Protein AF-A0A7C8EYS3-F1 (afdb_monomer_lite)

Radius of gyration: 29.06 Å; chains: 1; bounding box: 92×53×81 Å

Secondary structure (DSSP, 8-state):
---TT----TTHHHHHHHHHHHHHHHHSHHHHHHHHHHHHT------GGGSHHHHHHHHHHHHHHHHHHHHHHTT--HHHHHHHHHHHHHHHHHHT-SSHHHHHHHHHH---HHHHHHHHHHHHHHHHHHHHHHHHHHHHHHS--TTHHHHS----GGG--------S---SSSSS-------------

Foldseek 3Di:
DDDPPPDPPPVLVVVLVVVVVLLVCLQEVPVVLVVVCVVVVDPPDPDPCSDSLVSQLVSLLVQLVVQLVLCVVVVNPNLLSNLLSVVLSVLSSLLRPYPLVVCQVVLVVDPDPVVVVVSVVSNVSNVVSSVVVNVLSCCCRVVVPSCSSVPPDRPDPVSPDPPPPPPPDDPDDPDDDDDDDDDDDDDDD

Sequence (189 aa):
MSDPNKTPDWWCVPTFAVWLVYLFVGFMPEPFFLHIQELARVAQRNAMVNRPAFITVFFAGYMAFFVLRVCRREKVPEMDALGRAIQIGVAALVAFLPGVISVLPYAAQTDVTEQKVAIYVLAAGKGAAWLYLFWLLFRFYCFGDRRVFAETSSVFPSSYVHHPKETPGEEAGQHSEAAGAEKKQTTAK

pLDDT: mean 80.22, std 17.05, range [39.62, 97.5]

Structure (mmCIF, N/CA/C/O backbone):
data_AF-A0A7C8EYS3-F1
#
_entry.id   AF-A0A7C8EYS3-F1
#
loop_
_atom_site.group_PDB
_atom_site.id
_atom_site.type_symbol
_atom_site.label_atom_id
_atom_site.label_alt_id
_atom_site.label_comp_id
_atom_site.label_asym_id
_atom_site.label_entity_id
_atom_site.label_seq_id
_atom_site.pdbx_PDB_ins_code
_atom_site.Cartn_x
_atom_site.Cartn_y
_atom_site.Cartn_z
_atom_site.occupancy
_atom_site.B_iso_or_equiv
_atom_site.auth_seq_id
_atom_site.auth_comp_id
_atom_site.auth_asym_id
_atom_site.auth_atom_id
_atom_site.pdbx_PDB_model_num
ATOM 1 N N . MET A 1 1 ? 1.184 4.990 -29.359 1.00 39.62 1 MET A N 1
ATOM 2 C CA . MET A 1 1 ? 1.716 4.004 -30.321 1.00 39.62 1 MET A CA 1
ATOM 3 C C . MET A 1 1 ? 1.767 2.668 -29.604 1.00 39.62 1 MET A C 1
ATOM 5 O O . MET A 1 1 ? 2.580 2.497 -28.707 1.00 39.62 1 MET A O 1
ATOM 9 N N . SER A 1 2 ? 0.798 1.801 -29.877 1.00 48.00 2 SER A N 1
ATOM 10 C CA . SER A 1 2 ? 0.665 0.488 -29.244 1.00 48.00 2 SER A CA 1
ATOM 11 C C . SER A 1 2 ? 1.471 -0.501 -30.075 1.00 48.00 2 SER A C 1
ATOM 13 O O . SER A 1 2 ? 1.157 -0.677 -31.249 1.00 48.00 2 SER A O 1
ATOM 15 N N . ASP A 1 3 ? 2.514 -1.101 -29.506 1.00 52.44 3 ASP A N 1
ATOM 16 C CA . ASP A 1 3 ? 3.267 -2.157 -30.186 1.00 52.44 3 ASP A CA 1
ATOM 17 C C . ASP A 1 3 ? 2.319 -3.312 -30.562 1.00 52.44 3 ASP A C 1
ATOM 19 O O . ASP A 1 3 ? 1.709 -3.902 -29.663 1.00 52.44 3 ASP A O 1
ATOM 23 N N . PRO A 1 4 ? 2.190 -3.674 -31.852 1.00 55.84 4 PRO A N 1
ATOM 24 C CA . PRO A 1 4 ? 1.269 -4.719 -32.304 1.00 55.84 4 PRO A CA 1
ATOM 25 C C . PRO A 1 4 ? 1.700 -6.139 -31.889 1.00 55.84 4 PRO A C 1
ATOM 27 O O . PRO A 1 4 ? 0.947 -7.085 -32.090 1.00 55.84 4 PRO A O 1
ATOM 30 N N . ASN A 1 5 ? 2.881 -6.294 -31.276 1.00 59.59 5 ASN A N 1
ATOM 31 C CA . ASN A 1 5 ? 3.461 -7.576 -30.858 1.00 59.59 5 ASN A CA 1
ATOM 32 C C . ASN A 1 5 ? 3.386 -7.856 -29.345 1.00 59.59 5 ASN A C 1
ATOM 34 O O . ASN A 1 5 ? 4.061 -8.763 -28.854 1.00 59.59 5 ASN A O 1
ATOM 38 N N . LYS A 1 6 ? 2.576 -7.121 -28.568 1.00 64.94 6 LYS A N 1
ATOM 39 C CA . LYS A 1 6 ? 2.328 -7.501 -27.166 1.00 64.94 6 LYS A CA 1
ATOM 40 C C . LYS A 1 6 ? 1.455 -8.755 -27.118 1.00 64.94 6 LYS A C 1
ATOM 42 O O . LYS A 1 6 ? 0.231 -8.675 -27.159 1.00 64.94 6 LYS A O 1
ATOM 47 N N . THR A 1 7 ? 2.092 -9.917 -26.994 1.00 71.88 7 THR A N 1
ATOM 48 C CA . THR A 1 7 ? 1.408 -11.153 -26.607 1.00 71.88 7 THR A CA 1
ATOM 49 C C . THR A 1 7 ? 0.654 -10.913 -25.294 1.00 71.88 7 THR A C 1
ATOM 51 O O . THR A 1 7 ? 1.256 -10.363 -24.363 1.00 71.88 7 THR A O 1
ATOM 54 N N . PRO A 1 8 ? -0.632 -11.289 -25.191 1.00 70.88 8 PRO A N 1
ATOM 55 C CA . PRO A 1 8 ? -1.396 -11.115 -23.964 1.00 70.88 8 PRO A CA 1
ATOM 56 C C . PRO A 1 8 ? -0.720 -11.871 -22.816 1.00 70.88 8 PRO A C 1
ATOM 58 O O . PRO A 1 8 ? -0.544 -13.088 -22.868 1.00 70.88 8 PRO A O 1
ATOM 61 N N . ASP A 1 9 ? -0.309 -11.133 -21.785 1.00 80.56 9 ASP A N 1
ATOM 62 C CA . ASP A 1 9 ? 0.337 -11.698 -20.603 1.00 80.56 9 ASP A CA 1
ATOM 63 C C . ASP A 1 9 ? -0.728 -12.337 -19.704 1.00 80.56 9 ASP A C 1
ATOM 65 O O . ASP A 1 9 ? -1.349 -11.678 -18.866 1.00 80.56 9 ASP A O 1
ATOM 69 N N . TRP A 1 10 ? -0.976 -13.631 -19.913 1.00 85.44 10 TRP A N 1
ATOM 70 C CA . TRP A 1 10 ? -1.997 -14.391 -19.183 1.00 85.44 10 TRP A CA 1
ATOM 71 C C . TRP A 1 10 ? -1.744 -14.423 -17.665 1.00 85.44 10 TRP A C 1
ATOM 73 O O . TRP A 1 10 ? -2.677 -14.585 -16.879 1.00 85.44 10 TRP A O 1
ATOM 83 N N . TRP A 1 11 ? -0.500 -14.206 -17.224 1.00 88.00 11 TRP A N 1
ATOM 84 C CA . TRP A 1 11 ? -0.138 -14.166 -15.804 1.00 88.00 11 TRP A CA 1
ATOM 85 C C . TRP A 1 11 ? -0.552 -12.875 -15.101 1.00 88.00 11 TRP A C 1
ATOM 87 O O . TRP A 1 11 ? -0.548 -12.820 -13.868 1.00 88.00 11 TRP A O 1
ATOM 97 N N . CYS A 1 12 ? -0.961 -11.855 -15.855 1.00 87.00 12 CYS A N 1
ATOM 98 C CA . CYS A 1 12 ? -1.410 -10.584 -15.308 1.00 87.00 12 CYS A CA 1
ATOM 99 C C . CYS A 1 12 ? -2.639 -10.753 -14.399 1.00 87.00 12 CYS A C 1
ATOM 101 O O . CYS A 1 12 ? -2.642 -10.272 -13.267 1.00 87.00 12 CYS A O 1
ATOM 103 N N . VAL A 1 13 ? -3.646 -11.508 -14.852 1.00 89.06 13 VAL A N 1
ATOM 104 C CA . VAL A 1 13 ? -4.914 -11.708 -14.129 1.00 89.06 13 VAL A CA 1
ATOM 105 C C . VAL A 1 13 ? -4.730 -12.406 -12.775 1.00 89.06 13 VAL A C 1
ATOM 107 O O . VAL A 1 13 ? -5.146 -11.833 -11.765 1.00 89.06 13 VAL A O 1
ATOM 110 N N . PRO A 1 14 ? -4.098 -13.596 -12.686 1.00 93.50 14 PRO A N 1
ATOM 111 C CA . PRO A 1 14 ? -3.906 -14.255 -11.397 1.00 93.50 14 PRO A CA 1
ATOM 112 C C . PRO A 1 14 ? -2.990 -13.446 -10.473 1.00 93.50 14 PRO A C 1
ATOM 114 O O . PRO A 1 14 ? -3.237 -13.385 -9.271 1.00 93.50 14 PRO A O 1
ATOM 117 N N . THR A 1 15 ? -1.975 -12.766 -11.016 1.00 92.81 15 THR A N 1
ATOM 118 C CA . THR A 1 15 ? -1.095 -11.909 -10.208 1.00 92.81 15 THR A CA 1
ATOM 119 C C . THR A 1 15 ? -1.866 -10.730 -9.620 1.00 92.81 15 THR A C 1
ATOM 121 O O . THR A 1 15 ? -1.738 -10.440 -8.431 1.00 92.81 15 THR A O 1
ATOM 124 N N . PHE A 1 16 ? -2.713 -10.076 -10.417 1.00 92.75 16 PHE A N 1
ATOM 125 C CA . PHE A 1 16 ? -3.569 -8.998 -9.936 1.00 92.75 16 PHE A CA 1
ATOM 126 C C . PHE A 1 16 ? -4.567 -9.491 -8.880 1.00 92.75 16 PHE A C 1
ATOM 128 O O . PHE A 1 16 ? -4.740 -8.832 -7.860 1.00 92.75 16 PHE A O 1
ATOM 135 N N . ALA A 1 17 ? -5.150 -10.680 -9.055 1.00 94.56 17 ALA A N 1
ATOM 136 C CA . ALA A 1 17 ? -6.026 -11.281 -8.049 1.00 94.56 17 ALA A CA 1
ATOM 137 C C . ALA A 1 17 ? -5.312 -11.482 -6.698 1.00 94.56 17 ALA A C 1
ATOM 139 O O . ALA A 1 17 ? -5.874 -11.161 -5.651 1.00 94.56 17 ALA A O 1
ATOM 140 N N . VAL A 1 18 ? -4.049 -11.927 -6.706 1.00 95.56 18 VAL A N 1
ATOM 141 C CA . VAL A 1 18 ? -3.228 -12.019 -5.483 1.00 95.56 18 VAL A CA 1
ATOM 142 C C . VAL A 1 18 ? -3.005 -10.638 -4.856 1.00 95.56 18 VAL A C 1
ATOM 144 O O . VAL A 1 18 ? -3.115 -10.498 -3.638 1.00 95.56 18 VAL A O 1
ATOM 147 N N . TRP A 1 19 ? -2.765 -9.601 -5.664 1.00 95.50 19 TRP A N 1
ATOM 148 C CA . TRP A 1 19 ? -2.665 -8.221 -5.171 1.00 95.50 19 TRP A CA 1
ATOM 149 C C . TRP A 1 19 ? -3.964 -7.704 -4.551 1.00 95.50 19 TRP A C 1
ATOM 151 O O . TRP A 1 19 ? -3.910 -6.970 -3.565 1.00 95.50 19 TRP A O 1
ATOM 161 N N . LEU A 1 20 ? -5.127 -8.095 -5.076 1.00 94.94 20 LEU A N 1
ATOM 162 C CA . LEU A 1 20 ? -6.414 -7.741 -4.474 1.00 94.94 20 LEU A CA 1
ATOM 163 C C . LEU A 1 20 ? -6.581 -8.380 -3.097 1.00 94.94 20 LEU A C 1
ATOM 165 O O . LEU A 1 20 ? -6.952 -7.687 -2.152 1.00 94.94 20 LEU A O 1
ATOM 169 N N . VAL A 1 21 ? -6.247 -9.667 -2.962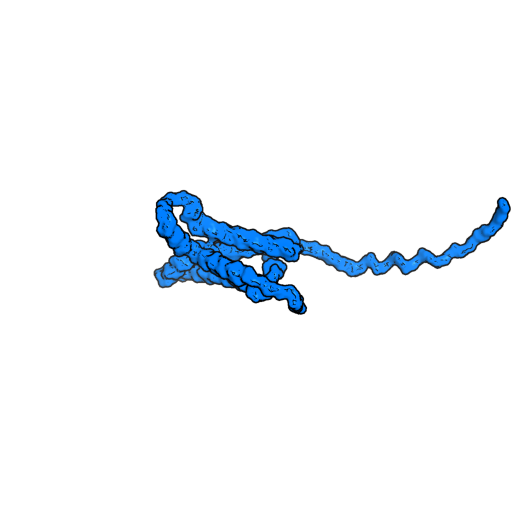 1.00 94.56 21 VAL A N 1
ATOM 170 C CA . VAL A 1 21 ? -6.249 -10.352 -1.658 1.00 94.56 21 VAL A CA 1
ATOM 171 C C . VAL A 1 21 ? -5.297 -9.647 -0.696 1.00 94.56 21 VAL A C 1
ATOM 173 O O . VAL A 1 21 ? -5.668 -9.341 0.434 1.00 94.56 21 VAL A O 1
ATOM 176 N N . TYR A 1 22 ? -4.094 -9.320 -1.161 1.00 94.69 22 TYR A N 1
ATOM 177 C CA . TYR A 1 22 ? -3.098 -8.597 -0.385 1.00 94.69 22 TYR A CA 1
ATOM 178 C C . TYR A 1 22 ? -3.601 -7.230 0.113 1.00 94.69 22 TYR A C 1
ATOM 180 O O . TYR A 1 22 ? -3.503 -6.928 1.303 1.00 94.69 22 TYR A O 1
ATOM 188 N N . LEU A 1 23 ? -4.188 -6.418 -0.774 1.00 94.56 23 LEU A N 1
ATOM 189 C CA . LEU A 1 23 ? -4.771 -5.120 -0.425 1.00 94.56 23 LEU A CA 1
ATOM 190 C C . LEU A 1 23 ? -5.948 -5.262 0.540 1.00 94.56 23 LEU A C 1
ATOM 192 O O . LEU A 1 23 ? -6.103 -4.428 1.431 1.00 94.56 23 LEU A O 1
ATOM 196 N N . PHE A 1 24 ? -6.774 -6.294 0.373 1.00 93.12 24 PHE A N 1
ATOM 197 C CA . PHE A 1 24 ? -7.929 -6.544 1.230 1.00 93.12 24 PHE A CA 1
ATOM 198 C C . PHE A 1 24 ? -7.503 -6.938 2.648 1.00 93.12 24 PHE A C 1
ATOM 200 O O . PHE A 1 24 ? -7.980 -6.358 3.625 1.00 93.12 24 PHE A O 1
ATOM 207 N N . VAL A 1 25 ? -6.535 -7.852 2.763 1.00 92.69 25 VAL A N 1
ATOM 208 C CA . VAL A 1 25 ? -5.924 -8.231 4.045 1.00 92.69 25 VAL A CA 1
ATOM 209 C C . VAL A 1 25 ? -5.268 -7.023 4.711 1.00 92.69 25 VAL A C 1
ATOM 211 O O . VAL A 1 25 ? -5.446 -6.805 5.907 1.00 92.69 25 VAL A O 1
ATOM 214 N N . GLY A 1 26 ? -4.556 -6.197 3.940 1.00 90.50 26 GLY A N 1
ATOM 215 C CA . GLY A 1 26 ? -3.956 -4.968 4.451 1.00 90.50 26 GLY A CA 1
ATOM 216 C C . GLY A 1 26 ? -4.988 -3.932 4.911 1.00 90.50 26 GLY A C 1
ATOM 217 O O . GLY A 1 26 ? -4.744 -3.206 5.870 1.00 90.50 26 GLY A O 1
ATOM 218 N N . PHE A 1 27 ? -6.161 -3.854 4.276 1.00 91.12 27 PHE A N 1
ATOM 219 C CA . PHE A 1 27 ? -7.215 -2.915 4.674 1.00 91.12 27 PHE A CA 1
ATOM 220 C C . PHE A 1 27 ? -7.766 -3.228 6.072 1.00 91.12 27 PHE A C 1
ATOM 222 O O . PHE A 1 27 ? -7.930 -2.315 6.887 1.00 91.12 27 PHE A O 1
ATOM 229 N N . MET A 1 28 ? -7.983 -4.516 6.360 1.00 88.62 28 MET A N 1
ATOM 230 C CA . MET A 1 28 ? -8.526 -5.036 7.620 1.00 88.62 28 MET A CA 1
ATOM 231 C C . MET A 1 28 ? -7.600 -6.112 8.224 1.00 88.62 28 MET A C 1
ATOM 233 O O . MET A 1 28 ? -7.944 -7.297 8.224 1.00 88.62 28 MET A O 1
ATOM 237 N N . PRO A 1 29 ? -6.436 -5.725 8.783 1.00 85.12 29 PRO A N 1
ATOM 238 C CA . PRO A 1 29 ? -5.454 -6.690 9.275 1.00 85.12 29 PRO A CA 1
ATOM 239 C C . PRO A 1 29 ? -5.931 -7.427 10.535 1.00 85.12 29 PRO A C 1
ATOM 241 O O . PRO A 1 29 ? -5.601 -8.593 10.723 1.00 85.12 29 PRO A O 1
ATOM 244 N N . GLU A 1 30 ? -6.726 -6.774 11.388 1.00 84.56 30 GLU A N 1
ATOM 245 C CA . GLU A 1 30 ? -7.238 -7.329 12.651 1.00 84.56 30 GLU A CA 1
ATOM 246 C C . GLU A 1 30 ? -8.190 -8.519 12.451 1.00 84.56 30 GLU A C 1
ATOM 248 O O . GLU A 1 30 ? -7.878 -9.597 12.961 1.00 84.56 30 GLU A O 1
ATOM 253 N N . PRO A 1 31 ? -9.303 -8.396 11.695 1.00 84.56 31 PRO A N 1
ATOM 254 C CA . PRO A 1 31 ? -10.190 -9.531 11.446 1.00 84.56 31 PRO A CA 1
ATOM 255 C C . PRO A 1 31 ? -9.453 -10.714 10.826 1.00 84.56 31 PRO A C 1
ATOM 257 O O . PRO A 1 31 ? -9.634 -11.850 11.258 1.00 84.56 31 PRO A O 1
ATOM 260 N N . PHE A 1 32 ? -8.583 -10.447 9.850 1.00 83.75 32 PHE A N 1
ATOM 261 C CA . PHE A 1 32 ? -7.833 -11.490 9.162 1.00 83.75 32 PHE A CA 1
ATOM 262 C C . PHE A 1 32 ? -6.865 -12.218 10.098 1.00 83.75 32 PHE A C 1
ATOM 264 O O . PHE A 1 32 ? -6.793 -13.446 10.101 1.00 83.75 32 PHE A O 1
ATOM 271 N N . PHE A 1 33 ? -6.160 -11.463 10.937 1.00 82.25 33 PHE A N 1
ATOM 272 C CA . PHE A 1 33 ? -5.269 -12.017 11.944 1.00 82.25 33 PHE A CA 1
ATOM 273 C C . PHE A 1 33 ? -6.013 -12.912 12.946 1.00 82.25 33 PHE A C 1
ATOM 275 O O . PHE A 1 33 ? -5.556 -14.021 13.220 1.00 82.25 33 PHE A O 1
ATOM 282 N N . LEU A 1 34 ? -7.181 -12.475 13.431 1.00 82.88 34 LEU A N 1
ATOM 283 C CA . LEU A 1 34 ? -8.016 -13.272 14.335 1.00 82.88 34 LEU A CA 1
ATOM 284 C C . LEU A 1 34 ? -8.489 -14.579 13.677 1.00 82.88 34 LEU A C 1
ATOM 286 O O . LEU A 1 34 ? -8.412 -15.632 14.305 1.00 82.88 34 LEU A O 1
ATOM 290 N N . HIS A 1 35 ? -8.884 -14.539 12.400 1.00 86.00 35 HIS A N 1
ATOM 291 C CA . HIS A 1 35 ? -9.297 -15.739 11.662 1.00 86.00 35 HIS A CA 1
ATOM 292 C C . HIS A 1 35 ? -8.143 -16.732 11.478 1.00 86.00 35 HIS A C 1
ATOM 294 O O . HIS A 1 35 ? -8.317 -17.932 11.687 1.00 86.00 35 HIS A O 1
ATOM 300 N N . ILE A 1 36 ? -6.944 -16.255 11.119 1.00 84.31 36 ILE A N 1
ATOM 301 C CA . ILE A 1 36 ? -5.761 -17.124 11.016 1.00 84.31 36 ILE A CA 1
ATOM 302 C C . ILE A 1 36 ? -5.454 -17.762 12.366 1.00 84.31 36 ILE A C 1
ATOM 304 O O . ILE A 1 36 ? -5.132 -18.949 12.430 1.00 84.31 36 ILE A O 1
ATOM 308 N N . GLN A 1 37 ? -5.547 -16.984 13.441 1.00 80.12 37 GLN A N 1
ATOM 309 C CA . GLN A 1 37 ? -5.264 -17.475 14.778 1.00 80.12 37 GLN A CA 1
ATOM 310 C C . GLN A 1 37 ? -6.244 -18.576 15.204 1.00 80.12 37 GLN A C 1
ATOM 312 O O . GLN A 1 37 ? -5.816 -19.599 15.744 1.00 80.12 37 GLN A O 1
ATOM 317 N N . GLU A 1 38 ? -7.533 -18.389 14.920 1.00 84.75 38 GLU A N 1
ATOM 318 C CA . GLU A 1 38 ? -8.577 -19.378 15.188 1.00 84.75 38 GLU A CA 1
ATOM 319 C C . GLU A 1 38 ? -8.340 -20.679 14.404 1.00 84.75 38 GLU A C 1
ATOM 321 O O . GLU A 1 38 ? -8.367 -21.770 14.980 1.00 84.75 38 GLU A O 1
ATOM 326 N N . LEU A 1 39 ? -7.993 -20.569 13.117 1.00 86.12 39 LEU A N 1
ATOM 327 C CA . LEU A 1 39 ? -7.669 -21.719 12.269 1.00 86.12 39 LEU A CA 1
ATOM 328 C C . LEU A 1 39 ? -6.406 -22.456 12.729 1.00 86.12 39 LEU A C 1
ATOM 330 O O . LEU A 1 39 ? -6.355 -23.686 12.698 1.00 86.12 39 LEU A O 1
ATOM 334 N N . ALA A 1 40 ? -5.386 -21.718 13.167 1.00 82.81 40 ALA A N 1
ATOM 335 C CA . ALA A 1 40 ? -4.100 -22.288 13.548 1.00 82.81 40 ALA A CA 1
ATOM 336 C C . ALA A 1 40 ? -4.116 -22.945 14.941 1.00 82.81 40 ALA A C 1
ATOM 338 O O . ALA A 1 40 ? -3.177 -23.666 15.279 1.00 82.81 40 ALA A O 1
ATOM 339 N N . ARG A 1 41 ? -5.155 -22.706 15.763 1.00 79.38 41 ARG A N 1
ATOM 340 C CA . ARG A 1 41 ? -5.256 -23.172 17.164 1.00 79.38 41 ARG A CA 1
ATOM 341 C C . ARG A 1 41 ? -4.005 -22.861 18.007 1.00 79.38 41 ARG A C 1
ATOM 343 O O . ARG A 1 41 ? -3.698 -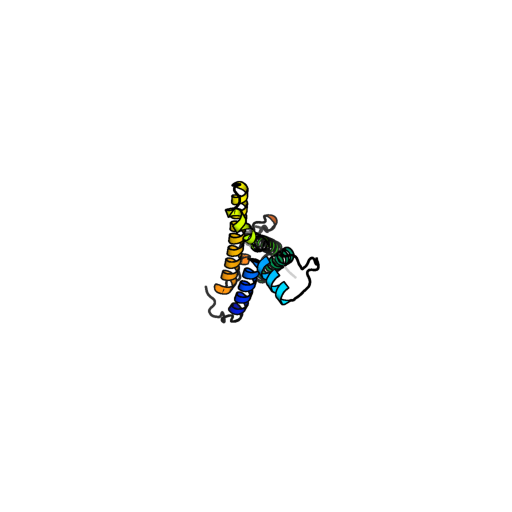23.571 18.965 1.00 79.38 41 ARG A O 1
ATOM 350 N N . VAL A 1 42 ? -3.257 -21.813 17.652 1.00 69.19 42 VAL A N 1
ATOM 351 C CA . VAL A 1 42 ? -2.002 -21.457 18.326 1.00 69.19 42 VAL A CA 1
ATOM 352 C C . VAL A 1 42 ? -2.320 -20.638 19.570 1.00 69.19 42 VAL A C 1
ATOM 354 O O . VAL A 1 42 ? -2.951 -19.582 19.496 1.00 69.19 42 VAL A O 1
ATOM 357 N N . ALA A 1 43 ? -1.856 -21.118 20.725 1.00 61.22 43 ALA A N 1
ATOM 358 C CA . ALA A 1 43 ? -1.985 -20.412 21.993 1.00 61.22 43 ALA A CA 1
ATOM 359 C C . ALA A 1 43 ? -1.384 -18.997 21.899 1.00 61.22 43 ALA A C 1
ATOM 361 O O . ALA A 1 43 ? -0.266 -18.824 21.408 1.00 61.22 43 ALA A O 1
ATOM 362 N N . GLN A 1 44 ? -2.114 -17.999 22.409 1.00 59.38 44 GLN A N 1
ATOM 363 C CA . GLN A 1 44 ? -1.700 -16.597 22.539 1.00 59.38 44 GLN A CA 1
ATOM 364 C C . GLN A 1 44 ? -0.474 -16.458 23.460 1.00 59.38 44 GLN A C 1
ATOM 366 O O . GLN A 1 44 ? -0.571 -16.011 24.599 1.0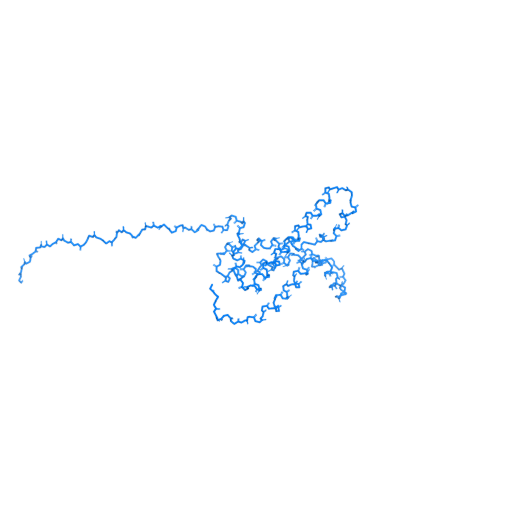0 59.38 44 GLN A O 1
ATOM 371 N N . ARG A 1 45 ? 0.716 -16.841 22.997 1.00 58.41 45 ARG A N 1
ATOM 372 C CA . ARG A 1 45 ? 1.960 -16.360 23.603 1.00 58.41 45 ARG A CA 1
ATOM 373 C C . ARG A 1 45 ? 2.263 -14.988 23.013 1.00 58.41 45 ARG A C 1
ATOM 375 O O . ARG A 1 45 ? 2.089 -14.780 21.816 1.00 58.41 45 ARG A O 1
ATOM 382 N N . ASN A 1 46 ? 2.721 -14.064 23.858 1.00 63.22 46 ASN A N 1
ATOM 383 C CA . ASN A 1 46 ? 3.134 -12.697 23.513 1.00 63.22 46 ASN A CA 1
ATOM 384 C C . ASN A 1 46 ? 4.372 -12.670 22.588 1.00 63.22 46 ASN A C 1
ATOM 386 O O . ASN A 1 46 ? 5.405 -12.099 22.926 1.00 63.22 46 ASN A O 1
ATOM 390 N N . ALA A 1 47 ? 4.306 -13.314 21.426 1.00 68.75 47 ALA A N 1
ATOM 391 C CA . ALA A 1 47 ? 5.325 -13.225 20.397 1.00 68.75 47 ALA A CA 1
ATOM 392 C C . ALA A 1 47 ? 5.128 -11.917 19.618 1.00 68.75 47 ALA A C 1
ATOM 394 O O . ALA A 1 47 ? 3.999 -11.531 19.324 1.00 68.75 47 ALA A O 1
ATOM 395 N N . MET A 1 48 ? 6.215 -11.230 19.255 1.00 63.28 48 MET A N 1
ATOM 396 C CA . MET A 1 48 ? 6.135 -9.988 18.466 1.00 63.28 48 MET A CA 1
ATOM 397 C C . MET A 1 48 ? 5.399 -10.173 17.131 1.00 63.28 48 MET A C 1
ATOM 399 O O . MET A 1 48 ? 4.693 -9.269 16.694 1.00 63.28 48 MET A O 1
ATOM 403 N N . VAL A 1 49 ? 5.510 -11.361 16.527 1.00 67.00 49 VAL A N 1
ATOM 404 C CA . VAL A 1 49 ? 4.785 -11.745 15.302 1.00 67.00 49 VAL A CA 1
ATOM 405 C C . VAL A 1 49 ? 3.267 -11.813 15.495 1.00 67.00 49 VAL A C 1
ATOM 407 O O . VAL A 1 49 ? 2.524 -11.777 14.522 1.00 67.00 49 VAL A O 1
ATOM 410 N N . ASN A 1 50 ? 2.797 -11.853 16.744 1.00 69.88 50 ASN A N 1
ATOM 411 C CA . ASN A 1 50 ? 1.387 -11.932 17.109 1.00 69.88 50 ASN A CA 1
ATOM 412 C C . ASN A 1 50 ? 0.741 -10.539 17.276 1.00 69.88 50 ASN A C 1
ATOM 414 O O . ASN A 1 50 ? -0.260 -10.399 17.977 1.00 69.88 50 ASN A O 1
ATOM 418 N N . ARG A 1 51 ? 1.340 -9.485 16.698 1.00 80.62 51 ARG A N 1
ATOM 419 C CA . ARG A 1 51 ? 0.804 -8.116 16.726 1.00 80.62 51 ARG A CA 1
ATOM 420 C C . ARG A 1 51 ? 0.370 -7.679 15.319 1.00 80.62 51 ARG A C 1
ATOM 422 O O . ARG A 1 51 ? 1.193 -7.754 14.407 1.00 80.62 51 ARG A O 1
ATOM 429 N N . PRO A 1 52 ? -0.837 -7.106 15.138 1.00 81.81 52 PRO A N 1
ATOM 430 C CA . PRO A 1 52 ? -1.305 -6.589 13.840 1.00 81.81 52 PRO A CA 1
ATOM 431 C C . PRO A 1 52 ? -0.355 -5.566 13.193 1.00 81.81 52 PRO A C 1
ATOM 433 O O . PRO A 1 52 ? -0.235 -5.482 11.968 1.00 81.81 52 PRO A O 1
ATOM 436 N N . ALA A 1 53 ? 0.385 -4.820 14.019 1.00 85.81 53 ALA A N 1
ATOM 437 C CA . ALA A 1 53 ? 1.403 -3.878 13.563 1.00 85.81 53 ALA A CA 1
ATOM 438 C C . ALA A 1 53 ? 2.535 -4.552 12.765 1.00 85.81 53 ALA A C 1
ATOM 440 O O . ALA A 1 53 ? 3.055 -3.956 11.826 1.00 85.81 53 ALA A O 1
ATOM 441 N N . PHE A 1 54 ? 2.897 -5.798 13.089 1.00 87.00 54 PHE A N 1
ATOM 442 C CA . PHE A 1 54 ? 3.941 -6.518 12.361 1.00 87.00 54 PHE A CA 1
ATOM 443 C C . PHE A 1 54 ? 3.521 -6.800 10.913 1.00 87.00 54 PHE A C 1
ATOM 445 O O . PHE A 1 54 ? 4.287 -6.537 9.989 1.00 87.00 54 PHE A O 1
ATOM 452 N N . ILE A 1 55 ? 2.277 -7.251 10.710 1.00 86.69 55 ILE A N 1
ATOM 453 C CA . ILE A 1 55 ? 1.699 -7.482 9.375 1.00 86.69 55 ILE A CA 1
ATOM 454 C C . ILE A 1 55 ? 1.692 -6.181 8.573 1.00 86.69 55 ILE A C 1
ATOM 456 O O . ILE A 1 55 ? 2.104 -6.165 7.419 1.00 86.69 55 ILE A O 1
ATOM 460 N N . THR A 1 56 ? 1.297 -5.082 9.214 1.00 91.19 56 THR A N 1
ATOM 461 C CA . THR A 1 56 ? 1.264 -3.746 8.602 1.00 91.19 56 THR A CA 1
ATOM 462 C C . THR A 1 56 ? 2.639 -3.332 8.077 1.00 91.19 56 THR A C 1
ATOM 464 O O . THR A 1 56 ? 2.769 -2.953 6.915 1.00 91.19 56 THR A O 1
ATOM 467 N N . VAL A 1 57 ? 3.681 -3.441 8.912 1.00 93.75 57 VAL A N 1
ATOM 468 C CA . VAL A 1 57 ? 5.059 -3.087 8.533 1.00 93.75 57 VAL A CA 1
ATOM 469 C C . VAL A 1 57 ? 5.583 -4.015 7.442 1.00 93.75 57 VAL A C 1
ATOM 471 O O . VAL A 1 57 ? 6.192 -3.545 6.482 1.00 93.75 57 VAL A O 1
ATOM 474 N N . PHE A 1 58 ? 5.319 -5.319 7.552 1.00 93.44 58 PHE A N 1
ATOM 475 C CA . PHE A 1 58 ? 5.730 -6.291 6.544 1.00 93.44 58 PHE A CA 1
ATOM 476 C C . PHE A 1 58 ? 5.081 -6.000 5.186 1.00 93.44 58 PHE A C 1
ATOM 478 O O . PHE A 1 58 ? 5.766 -5.991 4.165 1.00 93.44 58 PHE A O 1
ATOM 485 N N . PHE A 1 59 ? 3.784 -5.686 5.172 1.00 94.12 59 PHE A N 1
ATOM 486 C CA . PHE A 1 59 ? 3.057 -5.371 3.947 1.00 94.12 59 PHE A CA 1
ATOM 487 C C . PHE A 1 59 ? 3.512 -4.018 3.363 1.00 94.12 59 PHE A C 1
ATOM 489 O O . PHE A 1 59 ? 3.753 -3.869 2.163 1.00 94.12 59 PHE A O 1
ATOM 496 N N . ALA A 1 60 ? 3.712 -3.005 4.201 1.00 96.75 60 ALA A N 1
ATOM 497 C CA . ALA A 1 60 ? 4.262 -1.736 3.735 1.00 96.75 60 ALA A CA 1
ATOM 498 C C . ALA A 1 60 ? 5.659 -1.919 3.108 1.00 96.75 60 ALA A C 1
ATOM 500 O O . ALA A 1 60 ? 5.924 -1.423 2.010 1.00 96.75 60 ALA A O 1
ATOM 501 N N . GLY A 1 61 ? 6.525 -2.700 3.762 1.00 97.31 61 GLY A N 1
ATOM 502 C CA . GLY A 1 61 ? 7.870 -3.016 3.283 1.00 97.31 61 GLY A CA 1
ATOM 503 C C . GLY A 1 61 ? 7.874 -3.821 1.983 1.00 97.31 61 GLY A C 1
ATOM 504 O O . GLY A 1 61 ? 8.620 -3.490 1.061 1.00 97.31 61 GLY A O 1
ATOM 505 N N . TYR A 1 62 ? 7.009 -4.833 1.865 1.00 96.81 62 TYR A N 1
ATOM 506 C CA . TYR A 1 62 ? 6.869 -5.605 0.630 1.00 96.81 62 TYR A CA 1
ATOM 507 C C . TYR A 1 62 ? 6.403 -4.725 -0.537 1.00 96.81 62 TYR A C 1
ATOM 509 O O . TYR A 1 62 ? 6.967 -4.812 -1.629 1.00 96.81 62 TYR A O 1
ATOM 517 N N . MET A 1 63 ? 5.442 -3.823 -0.303 1.00 96.38 63 MET A N 1
ATOM 518 C CA . MET A 1 63 ? 4.975 -2.895 -1.335 1.00 96.38 63 MET A CA 1
ATOM 519 C C . MET A 1 63 ? 6.084 -1.927 -1.773 1.00 96.38 63 MET A C 1
ATOM 521 O O . MET A 1 63 ? 6.305 -1.743 -2.971 1.00 96.38 63 MET A O 1
ATOM 525 N N . ALA A 1 64 ? 6.836 -1.364 -0.823 1.00 97.00 64 ALA A N 1
ATOM 526 C CA . ALA A 1 64 ? 7.991 -0.517 -1.123 1.00 97.00 64 ALA A CA 1
ATOM 527 C C . ALA A 1 64 ? 9.050 -1.269 -1.950 1.00 97.00 64 ALA A C 1
ATOM 529 O O . ALA A 1 64 ? 9.536 -0.764 -2.963 1.00 97.00 64 ALA A O 1
ATOM 530 N N . PHE A 1 65 ? 9.371 -2.507 -1.561 1.00 97.50 65 PHE A N 1
ATOM 531 C CA . PHE A 1 65 ? 10.320 -3.350 -2.286 1.00 97.50 65 PHE A CA 1
ATOM 532 C C . PHE A 1 65 ? 9.844 -3.678 -3.707 1.00 97.50 65 PHE A C 1
ATOM 534 O O . PHE A 1 65 ? 10.635 -3.615 -4.652 1.00 97.50 65 PHE A O 1
ATOM 541 N N . PHE A 1 66 ? 8.557 -3.993 -3.879 1.00 96.00 66 PHE A N 1
ATOM 542 C CA . PHE A 1 66 ? 7.959 -4.214 -5.193 1.00 96.00 66 PHE A CA 1
ATOM 543 C C . PHE A 1 66 ? 8.138 -2.986 -6.093 1.00 96.00 66 PHE A C 1
ATOM 545 O O . PHE A 1 66 ? 8.667 -3.115 -7.200 1.00 96.00 66 PHE A O 1
ATOM 552 N N . VAL A 1 67 ? 7.796 -1.793 -5.596 1.00 95.19 67 VAL A N 1
ATOM 553 C CA . VAL A 1 67 ? 7.974 -0.537 -6.341 1.00 95.19 67 VAL A CA 1
ATOM 554 C C . VAL A 1 67 ? 9.438 -0.294 -6.690 1.00 95.19 67 VAL A C 1
ATOM 556 O O . VAL A 1 67 ? 9.742 0.004 -7.843 1.00 95.19 67 VAL A O 1
ATOM 559 N N . LEU A 1 68 ? 10.364 -0.508 -5.752 1.00 95.50 68 LEU A N 1
ATOM 560 C CA . LEU A 1 68 ? 11.799 -0.376 -6.016 1.00 95.50 68 LEU A CA 1
ATOM 561 C C . LEU A 1 68 ? 12.255 -1.292 -7.163 1.00 95.50 68 LEU A C 1
ATOM 563 O O . LEU A 1 68 ? 13.023 -0.879 -8.034 1.00 95.50 68 LEU A O 1
ATOM 567 N N . ARG A 1 69 ? 11.776 -2.543 -7.188 1.00 95.44 69 ARG A N 1
ATOM 568 C CA . ARG A 1 69 ? 12.097 -3.507 -8.251 1.00 95.44 69 ARG A CA 1
ATOM 569 C C . ARG A 1 69 ? 11.510 -3.090 -9.597 1.00 95.44 69 ARG A C 1
ATOM 571 O O . ARG A 1 69 ? 12.192 -3.261 -10.607 1.00 95.44 69 ARG A O 1
ATOM 578 N N . VAL A 1 70 ? 10.295 -2.544 -9.617 1.00 92.50 70 VAL A N 1
ATOM 579 C CA . VAL A 1 70 ? 9.666 -2.017 -10.838 1.00 92.50 70 VAL A CA 1
ATOM 580 C C . VAL A 1 70 ? 10.441 -0.808 -11.367 1.00 92.50 70 VAL A C 1
ATOM 582 O O . VAL A 1 70 ? 10.864 -0.826 -12.519 1.00 92.50 70 VAL A O 1
ATOM 585 N N . CYS A 1 71 ? 10.738 0.183 -10.522 1.00 92.06 71 CYS A N 1
ATOM 586 C CA . CYS A 1 71 ? 11.502 1.370 -10.916 1.00 92.06 71 CYS A CA 1
ATOM 587 C C . CYS A 1 71 ? 12.898 1.015 -11.457 1.00 92.06 71 CYS A C 1
ATOM 589 O O . CYS A 1 71 ? 13.323 1.554 -12.478 1.00 92.06 71 CYS A O 1
ATOM 591 N N . ARG A 1 72 ? 13.590 0.050 -10.831 1.00 93.06 72 ARG A N 1
ATOM 592 C CA . ARG A 1 72 ? 14.888 -0.449 -11.321 1.00 93.06 72 ARG A CA 1
ATOM 593 C C . ARG A 1 72 ? 14.780 -1.136 -12.687 1.00 93.06 72 ARG A C 1
ATOM 595 O O . ARG A 1 72 ? 15.686 -0.994 -13.503 1.00 93.06 72 ARG A O 1
ATOM 602 N N . ARG A 1 73 ? 13.689 -1.863 -12.963 1.00 91.75 73 ARG A N 1
ATOM 603 C CA . ARG A 1 73 ? 13.444 -2.475 -14.287 1.00 91.75 73 ARG A CA 1
ATOM 604 C C . ARG A 1 73 ? 13.215 -1.426 -15.374 1.00 91.75 73 ARG A C 1
ATOM 606 O O . ARG A 1 73 ? 13.690 -1.613 -16.488 1.00 91.75 73 ARG A O 1
ATOM 613 N N . GLU A 1 74 ? 12.563 -0.319 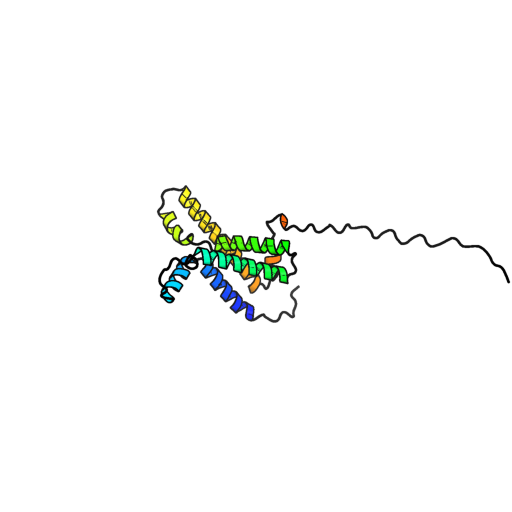-15.031 1.00 90.00 74 GLU A N 1
ATOM 614 C CA . GLU A 1 74 ? 12.353 0.830 -15.923 1.00 90.00 74 GLU A CA 1
ATOM 615 C C . GLU A 1 74 ? 13.569 1.778 -15.994 1.00 90.00 74 GLU A C 1
ATOM 617 O O . GLU A 1 74 ? 13.487 2.834 -16.615 1.00 90.00 74 GLU A O 1
ATOM 622 N N . LYS A 1 75 ? 14.713 1.403 -15.397 1.00 91.00 75 LYS A N 1
ATOM 623 C CA . LYS A 1 75 ? 15.976 2.169 -15.406 1.00 91.00 75 LYS A CA 1
ATOM 624 C C . LYS A 1 75 ? 15.862 3.585 -14.818 1.00 91.00 75 LYS A C 1
ATOM 626 O O . LYS A 1 75 ? 16.620 4.474 -15.198 1.00 91.00 75 LYS A O 1
ATOM 631 N N . VAL A 1 76 ? 14.942 3.793 -13.877 1.00 88.25 76 VAL A N 1
ATOM 632 C CA . VAL A 1 76 ? 14.867 5.033 -13.088 1.00 88.25 76 VAL A CA 1
ATOM 633 C C . VAL A 1 76 ? 16.159 5.178 -12.260 1.00 88.25 76 VAL A C 1
ATOM 635 O O . VAL A 1 76 ? 16.628 4.160 -11.734 1.00 88.25 76 VAL A O 1
ATOM 638 N N . PRO A 1 77 ? 16.736 6.392 -12.115 1.00 90.44 77 PRO A N 1
ATOM 639 C CA . PRO A 1 77 ? 17.909 6.619 -11.270 1.00 90.44 77 PRO A CA 1
ATOM 640 C C . PRO A 1 77 ? 17.728 6.045 -9.860 1.00 90.44 77 PRO A C 1
ATOM 642 O O . PRO A 1 77 ? 16.630 6.063 -9.306 1.00 90.44 77 PRO A O 1
ATOM 645 N N . GLU A 1 78 ? 18.798 5.521 -9.257 1.00 89.50 78 GLU A N 1
ATOM 646 C CA . GLU A 1 78 ? 18.680 4.742 -8.017 1.00 89.50 78 GLU A CA 1
ATOM 647 C C . GLU A 1 78 ? 18.093 5.545 -6.846 1.00 89.50 78 GLU A C 1
ATOM 649 O O . GLU A 1 78 ? 17.232 5.037 -6.124 1.00 89.50 78 GLU A O 1
ATOM 654 N N . MET A 1 79 ? 18.504 6.806 -6.693 1.00 88.56 79 MET A N 1
ATOM 655 C CA . MET A 1 79 ? 17.990 7.690 -5.641 1.00 88.56 79 MET A CA 1
ATOM 656 C C . MET A 1 79 ? 16.509 8.036 -5.850 1.00 88.56 79 MET A C 1
ATOM 658 O O . MET A 1 79 ? 15.736 8.027 -4.892 1.00 88.56 79 MET A O 1
ATOM 662 N N . ASP A 1 80 ? 16.087 8.247 -7.099 1.00 88.25 80 ASP A N 1
ATOM 663 C CA . ASP A 1 80 ? 14.680 8.451 -7.461 1.00 88.25 80 ASP A CA 1
ATOM 664 C C . ASP A 1 80 ? 13.833 7.207 -7.190 1.00 88.25 80 ASP A C 1
ATOM 666 O O . ASP A 1 80 ? 12.749 7.288 -6.604 1.00 88.25 80 ASP A O 1
ATOM 670 N N . ALA A 1 81 ? 14.333 6.036 -7.586 1.00 91.50 81 ALA A N 1
ATOM 671 C CA . ALA A 1 81 ? 13.660 4.765 -7.364 1.00 91.50 81 ALA A CA 1
ATOM 672 C C . ALA A 1 81 ? 13.457 4.495 -5.864 1.00 91.50 81 ALA A C 1
ATOM 674 O O . ALA A 1 81 ? 12.380 4.050 -5.460 1.00 91.50 81 ALA A O 1
ATOM 675 N N . LEU A 1 82 ? 14.466 4.800 -5.042 1.00 92.75 82 LEU A N 1
ATOM 676 C CA . LEU A 1 82 ? 14.403 4.669 -3.589 1.00 92.75 82 LEU A CA 1
ATOM 677 C C . LEU A 1 82 ? 13.428 5.680 -2.968 1.00 92.75 82 LEU A C 1
ATOM 679 O O . LEU A 1 82 ? 12.593 5.281 -2.156 1.00 92.75 82 LEU A O 1
ATOM 683 N N . GLY A 1 83 ? 13.461 6.948 -3.390 1.00 91.25 83 GLY A N 1
ATOM 684 C CA . GLY A 1 83 ? 12.521 7.975 -2.921 1.00 91.25 83 GLY A CA 1
ATOM 685 C C . GLY A 1 83 ? 11.061 7.597 -3.187 1.00 91.25 83 GLY A C 1
ATOM 686 O O . GLY A 1 83 ? 10.225 7.634 -2.280 1.00 91.25 83 GLY A O 1
ATOM 687 N N . ARG A 1 84 ? 10.766 7.119 -4.402 1.00 92.50 84 ARG A N 1
ATOM 688 C CA . ARG A 1 84 ? 9.433 6.625 -4.790 1.00 92.50 84 ARG A CA 1
ATOM 689 C C . ARG A 1 84 ? 9.021 5.392 -3.995 1.00 92.50 84 ARG A C 1
ATOM 691 O O . ARG A 1 84 ? 7.887 5.315 -3.527 1.00 92.50 84 ARG A O 1
ATOM 698 N N . ALA A 1 85 ? 9.933 4.437 -3.810 1.00 94.75 85 ALA A N 1
ATOM 699 C CA . ALA A 1 85 ? 9.673 3.241 -3.017 1.00 94.75 85 ALA A CA 1
ATOM 700 C C . ALA A 1 85 ? 9.323 3.585 -1.562 1.00 94.75 85 ALA A C 1
ATOM 702 O O . ALA A 1 85 ? 8.358 3.041 -1.028 1.00 94.75 85 ALA A O 1
ATOM 703 N N . ILE A 1 86 ? 10.048 4.524 -0.944 1.00 95.38 86 ILE A N 1
ATOM 704 C CA . ILE A 1 86 ? 9.747 5.012 0.409 1.00 95.38 86 ILE A CA 1
ATOM 705 C C . ILE A 1 86 ? 8.390 5.716 0.438 1.00 95.38 86 ILE A C 1
ATOM 707 O O . ILE A 1 86 ? 7.580 5.412 1.308 1.00 95.38 86 ILE A O 1
ATOM 711 N N . GLN A 1 87 ? 8.106 6.605 -0.517 1.00 94.56 87 GLN A N 1
ATOM 712 C CA . GLN A 1 87 ? 6.824 7.315 -0.594 1.00 94.56 87 GLN A CA 1
ATOM 713 C C . GLN A 1 87 ? 5.638 6.342 -0.674 1.00 94.56 87 GLN A C 1
ATOM 715 O O . GLN A 1 87 ? 4.674 6.473 0.083 1.00 94.56 87 GLN A O 1
ATOM 720 N N . ILE A 1 88 ? 5.723 5.332 -1.547 1.00 95.81 88 ILE A N 1
ATOM 721 C CA . ILE A 1 88 ? 4.692 4.293 -1.649 1.00 95.81 88 ILE A CA 1
ATOM 722 C C . ILE A 1 88 ? 4.659 3.415 -0.393 1.00 95.81 88 ILE A C 1
ATOM 724 O O . ILE A 1 88 ? 3.577 3.048 0.057 1.00 95.81 88 ILE A O 1
ATOM 728 N N . GLY A 1 89 ? 5.810 3.121 0.213 1.00 96.31 89 GLY A N 1
ATOM 729 C CA . GLY A 1 89 ? 5.893 2.409 1.488 1.00 96.31 89 GLY A CA 1
ATOM 730 C C . GLY A 1 89 ? 5.171 3.137 2.622 1.00 96.31 89 GLY A C 1
ATOM 731 O O . GLY A 1 89 ? 4.416 2.515 3.364 1.00 96.31 89 GLY A O 1
ATOM 732 N N . VAL A 1 90 ? 5.332 4.458 2.727 1.00 95.88 90 VAL A N 1
ATOM 733 C CA . VAL A 1 90 ? 4.621 5.291 3.710 1.00 95.88 90 VAL A CA 1
ATOM 734 C C . VAL A 1 90 ? 3.120 5.300 3.425 1.00 95.88 90 VAL A C 1
ATOM 736 O O . VAL A 1 90 ? 2.328 5.096 4.344 1.00 95.88 90 VAL A O 1
ATOM 739 N N . ALA A 1 91 ? 2.714 5.459 2.160 1.00 95.69 91 ALA A N 1
ATOM 740 C CA . ALA A 1 91 ? 1.306 5.359 1.778 1.00 95.69 91 ALA A CA 1
ATOM 741 C C . ALA A 1 91 ? 0.715 3.984 2.141 1.00 95.69 91 ALA A C 1
ATOM 743 O O . ALA A 1 91 ? -0.385 3.912 2.683 1.00 95.69 91 ALA A O 1
ATOM 744 N N . ALA A 1 92 ? 1.464 2.900 1.919 1.00 96.56 92 ALA A N 1
ATOM 745 C CA . ALA A 1 92 ? 1.089 1.547 2.323 1.00 96.56 92 ALA A CA 1
ATOM 746 C C . ALA A 1 92 ? 0.986 1.395 3.843 1.00 96.56 92 ALA A C 1
ATOM 748 O O . ALA A 1 92 ? 0.049 0.769 4.326 1.00 96.56 92 ALA A O 1
ATOM 749 N N . LEU A 1 93 ? 1.875 2.023 4.610 1.00 95.94 93 LEU A N 1
ATOM 750 C CA . LEU A 1 93 ? 1.822 1.995 6.070 1.00 95.94 93 LEU A CA 1
ATOM 751 C C . LEU A 1 93 ? 0.554 2.677 6.610 1.00 95.94 93 LEU A C 1
ATOM 753 O O . LEU A 1 93 ? -0.091 2.146 7.510 1.00 95.94 93 LEU A O 1
ATOM 757 N N . VAL A 1 94 ? 0.153 3.805 6.012 1.00 95.19 94 VAL A N 1
ATOM 758 C CA . VAL A 1 94 ? -1.114 4.488 6.331 1.00 95.19 94 VAL A CA 1
ATOM 759 C C . VAL A 1 94 ? -2.316 3.653 5.884 1.00 95.19 94 VAL A C 1
ATOM 761 O O . VAL A 1 94 ? -3.252 3.450 6.657 1.00 95.19 94 VAL A O 1
ATOM 764 N N . ALA A 1 95 ? -2.284 3.119 4.660 1.00 95.56 95 ALA A N 1
ATOM 765 C CA . ALA A 1 95 ? -3.357 2.290 4.114 1.00 95.56 95 ALA A CA 1
ATOM 766 C C . ALA A 1 95 ? -3.585 1.015 4.935 1.00 95.56 95 ALA A C 1
ATOM 768 O O . ALA A 1 95 ? -4.723 0.562 5.073 1.00 95.56 95 ALA A O 1
ATOM 769 N N . PHE A 1 96 ? -2.524 0.447 5.512 1.00 94.94 96 PHE A N 1
ATOM 770 C CA . PHE A 1 96 ? -2.570 -0.811 6.256 1.00 94.94 96 PHE A CA 1
ATOM 771 C C . PHE A 1 96 ? -2.620 -0.642 7.775 1.00 94.94 96 PHE A C 1
ATOM 773 O O . PHE A 1 96 ? -2.621 -1.633 8.497 1.00 94.94 96 PHE A O 1
ATOM 780 N N . LEU A 1 97 ? -2.726 0.595 8.272 1.00 92.81 97 LEU A N 1
ATOM 781 C CA . LEU A 1 97 ? -2.743 0.883 9.704 1.00 92.81 97 LEU A CA 1
ATOM 782 C C . LEU A 1 97 ? -3.863 0.097 10.430 1.00 92.81 97 LEU A C 1
ATOM 784 O O . LEU A 1 97 ? -5.015 0.142 9.972 1.00 92.81 97 LEU A O 1
ATOM 788 N N . PRO A 1 98 ? -3.561 -0.621 11.532 1.00 90.06 98 PRO A N 1
ATOM 789 C CA . PRO A 1 98 ? -4.552 -1.389 12.283 1.00 90.06 98 PRO A CA 1
ATOM 790 C C . PRO A 1 98 ? -5.455 -0.474 13.128 1.00 90.06 98 PRO A C 1
ATOM 792 O O . PRO A 1 98 ? -5.159 0.704 13.323 1.00 90.06 98 PRO A O 1
ATOM 795 N N . GLY A 1 99 ? -6.579 -1.002 13.616 1.00 84.12 99 GLY A N 1
ATOM 796 C CA . GLY A 1 99 ? -7.472 -0.325 14.561 1.00 84.12 99 GLY A CA 1
ATOM 797 C C . GLY A 1 99 ? -8.387 0.763 13.991 1.00 84.12 99 GLY A C 1
ATOM 798 O O . GLY A 1 99 ? -9.428 1.027 14.581 1.00 84.12 99 GLY A O 1
ATOM 799 N N . VAL A 1 100 ? -8.076 1.366 12.835 1.00 84.88 100 VAL A N 1
ATOM 800 C CA . VAL A 1 100 ? -8.843 2.513 12.296 1.00 84.88 100 VAL A CA 1
ATOM 801 C C . VAL A 1 100 ? -10.319 2.180 12.048 1.00 84.88 100 VAL A C 1
ATOM 803 O O . VAL A 1 100 ? -11.195 2.963 12.393 1.00 84.88 100 VAL A O 1
ATOM 806 N N . ILE A 1 101 ? -10.613 1.012 11.474 1.00 85.12 101 ILE A N 1
ATOM 807 C CA 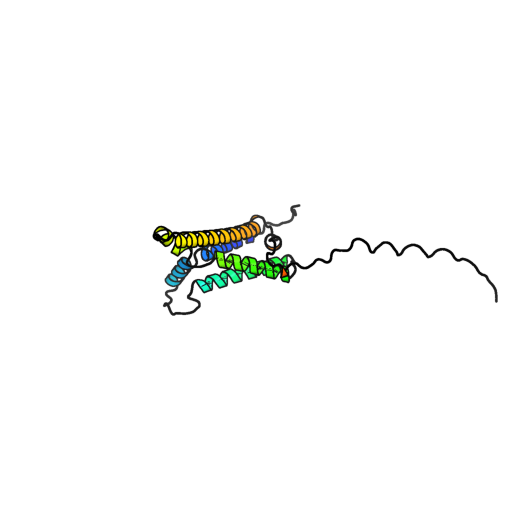. ILE A 1 101 ? -11.996 0.599 11.173 1.00 85.12 101 ILE A CA 1
ATOM 808 C C . ILE A 1 101 ? -12.727 0.186 12.455 1.00 85.12 101 ILE A C 1
ATOM 810 O O . ILE A 1 101 ? -13.905 0.485 12.626 1.00 85.12 101 ILE A O 1
ATOM 814 N N . SER A 1 102 ? -12.005 -0.425 13.391 1.00 85.25 102 SER A N 1
ATOM 815 C CA . SER A 1 102 ? -12.520 -0.850 14.693 1.00 85.25 102 SER A CA 1
ATOM 816 C C . SER A 1 102 ? -12.932 0.339 15.574 1.00 85.25 102 SER A C 1
ATOM 818 O O . SER A 1 102 ? -13.837 0.200 16.392 1.00 85.25 102 SER A O 1
ATOM 820 N N . VAL A 1 103 ? -12.328 1.522 15.381 1.00 85.62 103 VAL A N 1
ATOM 821 C CA . VAL A 1 103 ? -12.674 2.744 16.132 1.00 85.62 103 VAL A CA 1
ATOM 822 C C . VAL A 1 103 ? -13.811 3.576 15.518 1.00 85.62 103 VAL A C 1
ATOM 824 O O . VAL A 1 103 ? -14.340 4.457 16.193 1.00 85.62 103 VAL A O 1
ATOM 827 N N . LEU A 1 104 ? -14.243 3.303 14.277 1.00 86.50 104 LEU A N 1
ATOM 828 C CA . LEU A 1 104 ? -15.344 4.045 13.631 1.00 86.50 104 LEU A CA 1
ATOM 829 C C . LEU A 1 104 ? -16.651 4.038 14.440 1.00 86.50 104 LEU A C 1
ATOM 831 O O . LEU A 1 104 ? -17.244 5.104 14.599 1.00 86.50 104 LEU A O 1
ATOM 835 N N . PRO A 1 105 ? -17.116 2.891 14.977 1.00 87.12 105 PRO A N 1
ATOM 836 C CA . PRO A 1 105 ? -18.341 2.855 15.772 1.00 87.12 105 PRO A CA 1
ATOM 837 C C . PRO A 1 105 ? -18.261 3.727 17.030 1.00 87.12 105 PRO A C 1
ATOM 839 O O . PRO A 1 105 ? -19.263 4.310 17.436 1.00 87.12 105 PRO A O 1
ATOM 842 N N . TYR A 1 106 ? -17.067 3.875 17.615 1.00 84.00 106 TYR A N 1
ATOM 843 C CA . TYR A 1 106 ? -16.853 4.734 18.781 1.00 84.00 106 TYR A CA 1
ATOM 844 C C . TYR A 1 106 ? -17.026 6.215 18.432 1.00 84.00 106 TYR A C 1
ATOM 846 O O . TYR A 1 106 ? -17.562 6.963 19.243 1.00 84.00 106 TYR A O 1
ATOM 854 N N . ALA A 1 107 ? -16.694 6.635 17.205 1.00 82.62 107 ALA A N 1
ATOM 855 C CA . ALA A 1 107 ? -16.931 8.010 16.758 1.00 82.62 107 ALA A CA 1
ATOM 856 C C . ALA A 1 107 ? -18.420 8.397 16.771 1.00 82.62 107 ALA A C 1
ATOM 858 O O . ALA A 1 107 ? -18.748 9.569 16.953 1.00 82.62 107 ALA A O 1
ATOM 859 N N . ALA A 1 108 ? -19.330 7.433 16.599 1.00 82.38 108 ALA A N 1
ATOM 860 C CA . ALA A 1 108 ? -20.767 7.680 16.702 1.00 82.38 108 ALA A CA 1
ATOM 861 C C . ALA A 1 108 ? -21.247 7.824 18.159 1.00 82.38 108 ALA A C 1
ATOM 863 O O . ALA A 1 108 ? -22.262 8.472 18.394 1.00 82.38 108 ALA A O 1
ATOM 864 N N . GLN A 1 109 ? -20.521 7.239 19.117 1.00 87.00 109 GLN A N 1
ATOM 865 C CA . GLN A 1 109 ? -20.896 7.181 20.537 1.00 87.00 109 GLN A CA 1
ATOM 866 C C . GLN A 1 109 ? -20.238 8.269 21.390 1.00 87.00 109 GLN A C 1
ATOM 868 O O . GLN A 1 109 ? -20.745 8.619 22.449 1.00 87.00 109 GLN A O 1
ATOM 873 N N . THR A 1 110 ? -19.090 8.787 20.964 1.00 84.31 110 THR A N 1
ATOM 874 C CA . THR A 1 110 ? -18.401 9.884 21.647 1.00 84.31 110 THR A CA 1
ATOM 875 C C . THR A 1 110 ? -19.215 11.177 21.531 1.00 84.31 110 THR A C 1
ATOM 877 O O . THR A 1 110 ? -19.800 11.421 20.488 1.00 84.31 110 THR A O 1
ATOM 880 N N . ASP A 1 111 ? -19.219 12.055 22.536 1.00 83.94 111 ASP A N 1
ATOM 881 C CA . ASP A 1 111 ? -19.834 13.399 22.432 1.00 83.94 111 ASP A CA 1
ATOM 882 C C . ASP A 1 111 ? -18.812 14.517 22.166 1.00 83.94 111 ASP A C 1
ATOM 884 O O . ASP A 1 111 ? -19.161 15.634 21.791 1.00 83.94 111 ASP A O 1
ATOM 888 N N . VAL A 1 112 ? -17.522 14.207 22.287 1.00 89.75 112 VAL A N 1
ATOM 889 C CA . VAL A 1 112 ? -16.414 15.140 22.058 1.00 89.75 112 VAL A CA 1
ATOM 890 C C . VAL A 1 112 ? -16.139 15.303 20.557 1.00 89.75 112 VAL A C 1
ATOM 892 O O . VAL A 1 112 ? -15.606 14.402 19.905 1.00 89.75 112 VAL A O 1
ATOM 895 N N . THR A 1 113 ? -16.458 16.477 20.003 1.00 89.50 113 THR A N 1
ATOM 896 C CA . THR A 1 113 ? -16.305 16.795 18.569 1.00 89.50 113 THR A CA 1
ATOM 897 C C . THR A 1 113 ? -14.881 16.587 18.049 1.00 89.50 113 THR A C 1
ATOM 899 O O . THR A 1 113 ? -14.704 16.024 16.971 1.00 89.50 113 THR A O 1
ATOM 902 N N . GLU A 1 114 ? -13.859 16.983 18.810 1.00 90.06 114 GLU A N 1
ATOM 903 C CA . GLU A 1 114 ? -12.452 16.858 18.394 1.00 90.06 114 GLU A CA 1
ATOM 904 C C . GLU A 1 114 ? -12.049 15.398 18.142 1.00 90.06 114 GLU A C 1
ATOM 906 O O . GLU A 1 114 ? -11.406 15.085 17.140 1.00 90.06 114 GLU A O 1
ATOM 911 N N . GLN A 1 115 ? -12.500 14.484 19.006 1.00 88.06 115 GLN A N 1
ATOM 912 C CA . GLN A 1 115 ? -12.236 13.052 18.867 1.00 88.06 115 GLN A CA 1
ATOM 913 C C . GLN A 1 115 ? -12.956 12.466 17.646 1.00 88.06 115 GLN A C 1
ATOM 915 O O . GLN A 1 115 ? -12.359 11.683 16.906 1.00 88.06 115 GLN A O 1
ATOM 920 N N . LYS A 1 116 ? -14.201 12.890 17.375 1.00 89.44 116 LYS A N 1
ATOM 921 C CA . LYS A 1 116 ? -14.927 12.483 16.158 1.00 89.44 116 LYS A CA 1
ATOM 922 C C . LYS A 1 116 ? -14.174 12.886 14.902 1.00 89.44 116 LYS A C 1
ATOM 924 O O . LYS A 1 116 ? -13.950 12.053 14.027 1.00 89.44 116 LYS A O 1
ATOM 929 N N . VAL A 1 117 ? -13.782 14.158 14.823 1.00 91.00 117 VAL A N 1
ATOM 930 C CA . VAL A 1 117 ? -13.067 14.700 13.663 1.00 91.00 117 VAL A CA 1
ATOM 931 C C . VAL A 1 117 ? -11.761 13.937 13.452 1.00 91.00 117 VAL A C 1
ATOM 933 O O . VAL A 1 117 ? -11.494 13.514 12.331 1.00 91.00 117 VAL A O 1
ATOM 936 N N . ALA A 1 118 ? -10.998 13.670 14.516 1.00 90.19 118 ALA A N 1
ATOM 937 C CA . ALA A 1 118 ? -9.764 12.894 14.423 1.00 90.19 118 ALA A CA 1
ATOM 938 C C . ALA A 1 118 ? -9.992 11.476 13.865 1.00 90.19 118 ALA A C 1
ATOM 940 O O . ALA A 1 118 ? -9.262 11.049 12.968 1.00 90.19 118 ALA A O 1
ATOM 941 N N . ILE A 1 119 ? -11.023 10.762 14.337 1.00 90.50 119 ILE A N 1
ATOM 942 C CA . ILE A 1 119 ? -11.343 9.409 13.853 1.00 90.50 119 ILE A CA 1
ATOM 943 C C . ILE A 1 119 ? -11.758 9.439 12.377 1.00 90.50 119 ILE A C 1
ATOM 945 O O . ILE A 1 119 ? -11.255 8.639 11.586 1.00 90.50 119 ILE A O 1
ATOM 949 N N . TYR A 1 120 ? -12.623 10.377 11.978 1.00 91.69 120 TYR A N 1
ATOM 950 C CA . TYR A 1 120 ? -13.052 10.496 10.582 1.00 91.69 120 TYR A CA 1
ATOM 951 C C . TYR A 1 120 ? -11.907 10.887 9.647 1.00 91.69 120 TYR A C 1
ATOM 953 O O . TYR A 1 120 ? -11.794 10.317 8.564 1.00 91.69 120 TYR A O 1
ATOM 961 N N . VAL A 1 121 ? -11.033 11.808 10.061 1.00 92.44 121 VAL A N 1
ATOM 962 C CA . VAL A 1 121 ? -9.846 12.193 9.282 1.00 92.44 121 VAL A CA 1
ATOM 963 C C . VAL A 1 121 ? -8.901 11.005 9.122 1.00 92.44 121 VAL A C 1
ATOM 965 O O . VAL A 1 121 ? -8.424 10.751 8.016 1.00 92.44 121 VAL A O 1
ATOM 968 N N . LEU A 1 122 ? -8.671 10.233 10.187 1.00 92.25 122 LEU A N 1
ATOM 969 C CA . LEU A 1 122 ? -7.829 9.039 10.129 1.00 92.25 122 LEU A CA 1
ATOM 970 C C . LEU A 1 122 ? -8.423 7.969 9.199 1.00 92.25 122 LEU A C 1
ATOM 972 O O . LEU A 1 122 ? -7.709 7.387 8.380 1.00 92.25 122 LEU A O 1
ATOM 976 N N . ALA A 1 123 ? -9.735 7.745 9.283 1.00 92.12 123 ALA A N 1
ATOM 977 C CA . ALA A 1 123 ? -10.463 6.820 8.423 1.00 92.12 123 ALA A CA 1
ATOM 978 C C . ALA A 1 123 ? -10.432 7.237 6.950 1.00 92.12 123 ALA A C 1
ATOM 980 O O . ALA A 1 123 ? -10.126 6.417 6.081 1.00 92.12 123 ALA A O 1
ATOM 981 N N . ALA A 1 124 ? -10.693 8.516 6.675 1.00 93.94 124 ALA A N 1
ATOM 982 C CA . ALA A 1 124 ? -10.632 9.083 5.336 1.00 93.94 124 ALA A CA 1
ATOM 983 C C . ALA A 1 124 ? -9.209 9.006 4.767 1.00 93.94 124 ALA A C 1
ATOM 985 O O . ALA A 1 124 ? -9.035 8.590 3.624 1.00 93.94 124 ALA A O 1
ATOM 986 N N . GLY A 1 125 ? -8.189 9.324 5.570 1.00 94.88 125 GLY A N 1
ATOM 987 C CA . GLY A 1 125 ? -6.782 9.221 5.180 1.00 94.88 125 GLY A CA 1
ATOM 988 C C . GLY A 1 125 ? -6.370 7.789 4.836 1.00 94.88 125 GLY A C 1
ATOM 989 O O . GLY A 1 125 ? -5.776 7.555 3.782 1.00 94.88 125 GLY A O 1
ATOM 990 N N . LYS A 1 126 ? -6.752 6.811 5.669 1.00 94.44 126 LYS A N 1
ATOM 991 C CA . LYS A 1 126 ? -6.540 5.382 5.384 1.00 94.44 126 LYS A CA 1
ATOM 992 C C . LYS A 1 126 ? -7.251 4.958 4.098 1.00 94.44 126 LYS A C 1
ATOM 994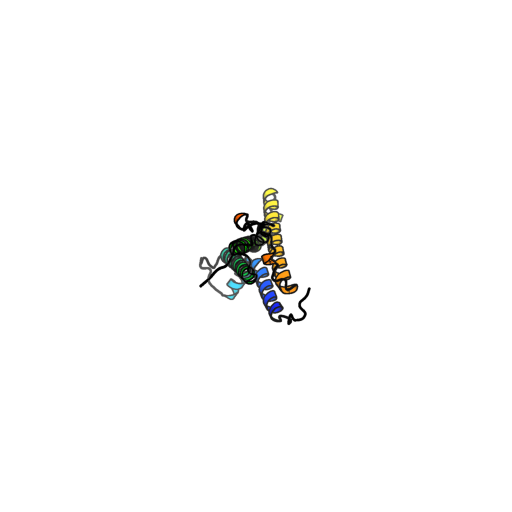 O O . LYS A 1 126 ? -6.634 4.312 3.253 1.00 94.44 126 LYS A O 1
ATOM 999 N N . GLY A 1 127 ? -8.521 5.333 3.935 1.00 95.06 127 GLY A N 1
ATOM 1000 C CA . GLY A 1 127 ? -9.309 5.026 2.740 1.00 95.06 127 GLY A CA 1
ATOM 1001 C C . GLY A 1 127 ? -8.700 5.622 1.470 1.00 95.06 127 GLY A C 1
ATOM 1002 O O . GLY A 1 127 ? -8.552 4.920 0.473 1.00 95.06 127 GLY A O 1
ATOM 1003 N N . ALA A 1 128 ? -8.266 6.882 1.523 1.00 96.12 128 ALA A N 1
ATOM 1004 C CA . ALA A 1 128 ? -7.605 7.559 0.414 1.00 96.12 128 ALA A CA 1
ATOM 1005 C C . ALA A 1 128 ? -6.264 6.901 0.056 1.00 96.12 128 ALA A C 1
ATOM 1007 O O . ALA A 1 128 ? -6.008 6.640 -1.118 1.00 96.12 128 ALA A O 1
ATOM 1008 N N . ALA A 1 129 ? -5.434 6.572 1.051 1.00 95.75 129 ALA A N 1
ATOM 1009 C CA . ALA A 1 129 ? -4.169 5.875 0.830 1.00 95.75 129 ALA A CA 1
ATOM 1010 C C . ALA A 1 129 ? -4.386 4.478 0.226 1.00 95.75 129 ALA A C 1
ATOM 1012 O O . ALA A 1 129 ? -3.684 4.083 -0.705 1.00 95.75 129 ALA A O 1
ATOM 1013 N N . TRP A 1 130 ? -5.392 3.745 0.709 1.00 96.56 130 TRP A N 1
ATOM 1014 C CA . TRP A 1 130 ? -5.748 2.436 0.168 1.00 96.56 130 TRP A CA 1
ATOM 1015 C C . TRP A 1 130 ? -6.240 2.527 -1.281 1.00 96.56 130 TRP A C 1
ATOM 1017 O O . TRP A 1 130 ? -5.740 1.801 -2.141 1.00 96.56 130 TRP A O 1
ATOM 1027 N N . LEU A 1 131 ? -7.156 3.458 -1.574 1.00 96.25 131 LEU A N 1
ATOM 1028 C CA . LEU A 1 131 ? -7.659 3.700 -2.931 1.00 96.25 131 LEU A CA 1
ATOM 1029 C C . LEU A 1 131 ? -6.540 4.124 -3.882 1.00 96.25 131 LEU A C 1
ATOM 1031 O O . LEU A 1 131 ? -6.498 3.665 -5.020 1.00 96.25 131 LEU A O 1
ATOM 1035 N N . TYR A 1 132 ? -5.612 4.956 -3.412 1.00 95.38 132 TYR A N 1
ATOM 1036 C CA . TYR A 1 132 ? -4.437 5.359 -4.176 1.00 95.38 132 TYR A CA 1
ATOM 1037 C C . TYR A 1 132 ? -3.578 4.150 -4.577 1.00 95.38 132 TYR A C 1
ATOM 1039 O O . TYR A 1 132 ? -3.247 3.991 -5.752 1.00 95.38 132 TYR A O 1
ATOM 1047 N N . LEU A 1 133 ? -3.272 3.248 -3.638 1.00 95.75 133 LEU A N 1
ATOM 1048 C CA . LEU A 1 133 ? -2.502 2.030 -3.930 1.00 95.75 133 LEU A CA 1
ATOM 1049 C C . LEU A 1 133 ? -3.253 1.076 -4.858 1.00 95.75 133 LEU A C 1
ATOM 1051 O O . LEU A 1 133 ? -2.654 0.532 -5.789 1.00 95.75 133 LEU A O 1
ATOM 1055 N N . PHE A 1 134 ? -4.556 0.898 -4.626 1.00 95.88 134 PHE A N 1
ATOM 1056 C CA . PHE A 1 134 ? -5.424 0.120 -5.503 1.00 95.88 134 PHE A CA 1
ATOM 1057 C C . PHE A 1 134 ? -5.382 0.666 -6.930 1.00 95.88 134 PHE A C 1
ATOM 1059 O O . PHE A 1 134 ? -5.180 -0.098 -7.869 1.00 95.88 134 PHE A O 1
ATOM 1066 N N . TRP A 1 135 ? -5.498 1.985 -7.096 1.00 95.06 135 TRP A N 1
ATOM 1067 C CA . TRP A 1 135 ? -5.477 2.628 -8.405 1.00 95.06 135 TRP A CA 1
ATOM 1068 C C . TRP A 1 135 ? -4.140 2.448 -9.128 1.00 95.06 135 TRP A C 1
ATOM 1070 O O . TRP A 1 135 ? -4.126 2.132 -10.319 1.00 95.06 135 TRP A O 1
ATOM 1080 N N . LEU A 1 136 ? -3.012 2.587 -8.421 1.00 93.69 136 LEU A N 1
ATOM 1081 C CA . LEU A 1 136 ? -1.689 2.346 -9.006 1.00 93.69 136 LEU A CA 1
ATOM 1082 C C . LEU A 1 136 ? -1.539 0.899 -9.489 1.00 93.69 136 LEU A C 1
ATOM 1084 O O . LEU A 1 136 ? -1.087 0.670 -10.611 1.00 93.69 136 LEU A O 1
ATOM 1088 N N . LEU A 1 137 ? -1.944 -0.078 -8.672 1.00 94.00 137 LEU A N 1
ATOM 1089 C CA . LEU A 1 137 ? -1.885 -1.495 -9.037 1.00 94.00 137 LEU A CA 1
ATOM 1090 C C . LEU A 1 137 ? -2.850 -1.828 -10.178 1.00 94.00 137 LEU A C 1
ATOM 1092 O O . LEU A 1 137 ? -2.466 -2.522 -11.119 1.00 94.00 137 LEU A O 1
ATOM 1096 N N . PHE A 1 138 ? -4.069 -1.293 -10.135 1.00 92.75 138 PHE A N 1
ATOM 1097 C CA . PHE A 1 138 ? -5.047 -1.432 -11.209 1.00 92.75 138 PHE A CA 1
ATOM 1098 C C . PHE A 1 138 ? -4.485 -0.890 -12.525 1.00 92.75 138 PHE A C 1
ATOM 1100 O O . PHE A 1 138 ? -4.520 -1.582 -13.539 1.00 92.75 138 PHE A O 1
ATOM 1107 N N . ARG A 1 139 ? -3.878 0.303 -12.518 1.00 91.31 139 ARG A N 1
ATOM 1108 C CA . ARG A 1 139 ? -3.271 0.868 -13.727 1.00 91.31 139 ARG A CA 1
ATOM 1109 C C . ARG A 1 139 ? -2.074 0.056 -14.216 1.00 91.31 139 ARG A C 1
ATOM 1111 O O . ARG A 1 139 ? -1.944 -0.165 -15.420 1.00 91.31 139 ARG A O 1
ATOM 1118 N N . PHE A 1 140 ? -1.251 -0.444 -13.300 1.00 91.00 140 PHE A N 1
ATOM 1119 C CA . PHE A 1 140 ? -0.097 -1.269 -13.640 1.00 91.00 140 PHE A CA 1
ATOM 1120 C C . PHE A 1 140 ? -0.490 -2.585 -14.335 1.00 91.00 140 PHE A C 1
ATOM 1122 O O . PHE A 1 140 ? 0.102 -2.936 -15.357 1.00 91.00 140 PHE A O 1
ATOM 1129 N N . TYR A 1 141 ? -1.502 -3.296 -13.823 1.00 90.19 141 TYR A N 1
ATOM 1130 C CA . TYR A 1 141 ? -1.919 -4.596 -14.366 1.00 90.19 141 TYR A CA 1
ATOM 1131 C C . TYR A 1 141 ? -2.973 -4.478 -15.481 1.00 90.19 141 TYR A C 1
ATOM 1133 O O . TYR A 1 141 ? -2.798 -5.063 -16.549 1.00 90.19 141 TYR A O 1
ATOM 1141 N N . CYS A 1 142 ? -4.041 -3.697 -15.294 1.00 86.69 142 CYS A N 1
ATOM 1142 C CA . CYS A 1 142 ? -5.158 -3.636 -16.246 1.00 86.69 142 CYS A CA 1
ATOM 1143 C C . CYS A 1 142 ? -4.871 -2.758 -17.470 1.00 86.69 142 CYS A C 1
ATOM 1145 O O . CYS A 1 142 ? -5.308 -3.097 -18.567 1.00 86.69 142 CYS A O 1
ATOM 1147 N N . PHE A 1 143 ? -4.119 -1.662 -17.316 1.00 85.94 143 PHE A N 1
ATOM 1148 C CA . PHE A 1 143 ? -3.718 -0.819 -18.453 1.00 85.94 143 PHE A CA 1
ATOM 1149 C C . PHE A 1 143 ? -2.333 -1.180 -19.009 1.00 85.94 143 PHE A C 1
ATOM 1151 O O . PHE A 1 143 ? -1.912 -0.628 -20.026 1.00 85.94 143 PHE A O 1
ATOM 1158 N N . GLY A 1 144 ? -1.623 -2.120 -18.370 1.00 79.75 144 GLY A N 1
ATOM 1159 C CA . GLY A 1 144 ? -0.286 -2.551 -18.785 1.00 79.75 144 GLY A CA 1
ATOM 1160 C C . GLY A 1 144 ? 0.747 -1.424 -18.768 1.00 79.75 144 GLY A C 1
ATOM 1161 O O . GLY A 1 144 ? 1.768 -1.511 -19.463 1.00 79.75 144 GLY A O 1
ATOM 1162 N N . ASP A 1 145 ? 0.466 -0.362 -18.015 1.00 82.81 145 ASP A N 1
ATOM 1163 C CA . ASP A 1 145 ? 1.354 0.773 -17.878 1.00 82.81 145 ASP A CA 1
ATOM 1164 C C . ASP A 1 145 ? 2.426 0.446 -16.836 1.00 82.81 145 ASP A C 1
ATOM 1166 O O . ASP A 1 145 ? 2.233 0.526 -15.623 1.00 82.81 145 ASP A O 1
ATOM 1170 N N . ARG A 1 146 ? 3.592 0.042 -17.333 1.00 80.19 146 ARG A N 1
ATOM 1171 C CA . ARG A 1 146 ? 4.730 -0.325 -16.485 1.00 80.19 146 ARG A CA 1
ATOM 1172 C C . ARG A 1 146 ? 5.416 0.894 -15.872 1.00 80.19 146 ARG A C 1
ATOM 1174 O O . ARG A 1 146 ? 6.160 0.743 -14.905 1.00 80.19 146 ARG A O 1
ATOM 1181 N N . ARG A 1 147 ? 5.126 2.093 -16.389 1.00 83.44 147 ARG A N 1
ATOM 1182 C CA . ARG A 1 147 ? 5.740 3.352 -15.965 1.00 83.44 147 ARG A CA 1
ATOM 1183 C C . ARG A 1 147 ? 4.941 4.095 -14.906 1.00 83.44 147 ARG A C 1
ATOM 1185 O O . ARG A 1 147 ? 5.478 5.043 -14.355 1.00 83.44 147 ARG A O 1
ATOM 1192 N N . VAL A 1 148 ? 3.758 3.619 -14.508 1.00 87.19 148 VAL A N 1
ATOM 1193 C CA . VAL A 1 148 ? 2.941 4.200 -13.417 1.00 87.19 148 VAL A CA 1
ATOM 1194 C C . VAL A 1 148 ? 3.771 4.624 -12.206 1.00 87.19 148 VAL A C 1
ATOM 1196 O O . VAL A 1 148 ? 3.685 5.758 -11.742 1.00 87.19 148 VAL A O 1
ATOM 1199 N N . PHE A 1 149 ? 4.605 3.711 -11.706 1.00 84.19 149 PHE A N 1
ATOM 1200 C CA . PHE A 1 149 ? 5.435 3.945 -10.524 1.00 84.19 149 PHE A CA 1
ATOM 1201 C C . PHE A 1 149 ? 6.663 4.828 -10.818 1.00 84.19 149 PHE A C 1
ATOM 1203 O O . PHE A 1 149 ? 7.174 5.501 -9.920 1.00 84.19 149 PHE A O 1
ATOM 1210 N N . ALA A 1 150 ? 7.115 4.858 -12.075 1.00 80.25 150 ALA A N 1
ATOM 1211 C CA . ALA A 1 150 ? 8.191 5.713 -12.580 1.00 80.25 150 ALA A CA 1
ATOM 1212 C C . ALA A 1 150 ? 7.716 7.132 -12.959 1.00 80.25 150 ALA A C 1
ATOM 1214 O O . ALA A 1 150 ? 8.527 8.050 -13.055 1.00 80.25 150 ALA A O 1
ATOM 1215 N N . GLU A 1 151 ? 6.409 7.347 -13.100 1.00 82.00 151 GLU A N 1
ATOM 1216 C CA . GLU A 1 151 ? 5.803 8.646 -13.419 1.00 82.00 151 GLU A CA 1
ATOM 1217 C C . GLU A 1 151 ? 5.300 9.386 -12.174 1.00 82.00 151 GLU A C 1
ATOM 1219 O O . GLU A 1 151 ? 5.175 10.606 -12.196 1.00 82.00 151 GLU A O 1
ATOM 1224 N N . THR A 1 152 ? 5.086 8.691 -11.049 1.00 79.06 152 THR A N 1
ATOM 1225 C CA . THR A 1 152 ? 4.684 9.321 -9.777 1.00 79.06 152 THR A CA 1
ATOM 1226 C C . THR A 1 152 ? 5.673 10.413 -9.348 1.00 79.06 152 THR A C 1
ATOM 1228 O O . THR A 1 152 ? 6.813 10.105 -9.030 1.00 79.06 152 THR A O 1
ATOM 1231 N N . SER A 1 153 ? 5.285 11.686 -9.310 1.00 74.06 153 SER A N 1
ATOM 1232 C CA . SER A 1 153 ? 6.203 12.752 -8.887 1.00 74.06 153 SER A CA 1
ATOM 1233 C C . SER A 1 153 ? 6.787 12.454 -7.502 1.00 74.06 153 SER A C 1
ATOM 1235 O O . SER A 1 153 ? 6.046 12.169 -6.557 1.00 74.06 153 SER A O 1
ATOM 1237 N N . SER A 1 154 ? 8.117 12.484 -7.398 1.00 72.50 154 SER A N 1
ATOM 1238 C CA . SER A 1 154 ? 8.790 12.273 -6.121 1.00 72.50 154 SER A CA 1
ATOM 1239 C C . SER A 1 154 ? 8.570 13.488 -5.230 1.00 72.50 154 SER A C 1
ATOM 1241 O O . SER A 1 154 ? 8.836 14.621 -5.628 1.00 72.50 154 SER A O 1
ATOM 1243 N N . VAL A 1 155 ? 8.078 13.256 -4.016 1.00 73.94 155 VAL A N 1
ATOM 1244 C CA . VAL A 1 155 ? 7.855 14.330 -3.036 1.00 73.94 155 VAL A CA 1
ATOM 1245 C C . VAL A 1 155 ? 9.160 14.703 -2.318 1.00 73.94 155 VAL A C 1
ATOM 1247 O O . VAL A 1 155 ? 9.254 15.772 -1.720 1.00 73.94 155 VAL A O 1
ATOM 1250 N N . PHE A 1 156 ? 10.195 13.859 -2.394 1.00 70.56 156 PHE A N 1
ATOM 1251 C CA . PHE A 1 156 ? 11.462 14.077 -1.698 1.00 70.56 156 PHE A CA 1
ATOM 1252 C C . PHE A 1 156 ? 12.427 14.943 -2.524 1.00 70.56 156 PHE A C 1
ATOM 1254 O O . PHE A 1 156 ? 12.911 14.485 -3.562 1.00 70.56 156 PHE A O 1
ATOM 1261 N N . PRO A 1 157 ? 12.805 16.151 -2.058 1.00 64.69 157 PRO A N 1
ATOM 1262 C CA . PRO A 1 157 ? 13.691 17.042 -2.809 1.00 64.69 157 PRO A CA 1
ATOM 1263 C C . PRO A 1 157 ? 15.075 16.448 -3.087 1.00 64.69 157 PRO A C 1
ATOM 1265 O O . PRO A 1 157 ? 15.694 16.750 -4.099 1.00 64.69 157 PRO A O 1
ATOM 1268 N N . SER A 1 158 ? 15.547 15.565 -2.205 1.00 63.62 158 SER A N 1
ATOM 1269 C CA . SER A 1 158 ? 16.841 14.888 -2.331 1.00 63.62 158 SER A CA 1
ATOM 1270 C C . SER A 1 158 ? 16.936 13.946 -3.531 1.00 63.62 158 SER A C 1
ATOM 1272 O O . SER A 1 158 ? 18.034 13.528 -3.884 1.00 63.62 158 SER A O 1
ATOM 1274 N N . SER A 1 159 ? 15.802 13.588 -4.136 1.00 60.50 159 SER A N 1
ATOM 1275 C CA . SER A 1 159 ? 15.762 12.684 -5.283 1.00 60.50 159 SER A CA 1
ATOM 1276 C C . SER A 1 159 ? 15.882 13.393 -6.629 1.00 60.50 159 SER A C 1
ATOM 1278 O O . SER A 1 159 ? 16.272 12.740 -7.587 1.00 60.50 159 SER A O 1
ATOM 1280 N N . TYR A 1 160 ? 15.670 14.717 -6.702 1.00 65.19 160 TYR A N 1
ATOM 1281 C CA . TYR A 1 160 ? 15.872 15.474 -7.939 1.00 65.19 160 TYR A CA 1
ATOM 1282 C C . TYR A 1 160 ? 17.347 15.431 -8.345 1.00 65.19 160 TYR A C 1
ATOM 1284 O O . TYR A 1 160 ? 18.158 16.264 -7.936 1.00 65.19 160 TYR A O 1
ATOM 1292 N N . VAL A 1 161 ? 17.702 14.452 -9.173 1.00 58.28 161 VAL A N 1
ATOM 1293 C CA . VAL A 1 161 ? 18.970 14.462 -9.884 1.00 58.28 161 VAL A CA 1
ATOM 1294 C C . VAL A 1 161 ? 18.912 15.675 -10.800 1.00 58.28 161 VAL A C 1
ATOM 1296 O O . VAL A 1 161 ? 18.080 15.751 -11.706 1.00 58.28 161 VAL A O 1
ATOM 1299 N N . HIS A 1 162 ? 19.773 16.658 -10.536 1.00 48.66 162 HIS A N 1
ATOM 1300 C CA . HIS A 1 162 ? 20.051 17.715 -11.491 1.00 48.66 162 HIS A CA 1
ATOM 1301 C C . HIS A 1 162 ? 20.521 17.035 -12.774 1.00 48.66 162 HIS A C 1
ATOM 1303 O O . HIS A 1 162 ? 21.673 16.623 -12.873 1.00 48.66 162 HIS A O 1
ATOM 1309 N N . HIS A 1 163 ? 19.634 16.905 -13.757 1.00 48.69 163 HIS A N 1
ATOM 1310 C CA . HIS A 1 163 ? 20.082 16.757 -15.126 1.00 48.69 163 HIS A CA 1
ATOM 1311 C C . HIS A 1 163 ? 20.906 18.015 -15.414 1.00 48.69 163 HIS A C 1
ATOM 1313 O O . HIS A 1 163 ? 20.339 19.116 -15.356 1.00 48.69 163 HIS A O 1
ATOM 1319 N N . PRO A 1 164 ? 22.230 17.908 -15.643 1.00 42.25 164 PRO A N 1
ATOM 1320 C CA . PRO A 1 164 ? 22.954 19.035 -16.189 1.00 42.25 164 PRO A CA 1
ATOM 1321 C C . PRO A 1 164 ? 22.226 19.377 -17.484 1.00 42.25 164 PRO A C 1
ATOM 1323 O O . PRO A 1 164 ? 22.003 18.505 -18.325 1.00 42.25 164 PRO A O 1
ATOM 1326 N N . LYS A 1 165 ? 21.739 20.616 -17.584 1.00 40.91 165 LYS A N 1
ATOM 1327 C CA . LYS A 1 165 ? 21.207 21.127 -18.842 1.00 40.91 165 LYS A CA 1
ATOM 1328 C C . LYS A 1 165 ? 22.289 20.854 -19.878 1.00 40.91 165 LYS A C 1
ATOM 1330 O O . LYS A 1 165 ? 23.402 21.342 -19.705 1.00 40.91 165 LYS A O 1
ATOM 1335 N N . GLU A 1 166 ? 21.984 20.062 -20.900 1.00 49.59 166 GLU A N 1
ATOM 1336 C CA . GLU A 1 166 ? 22.787 20.072 -22.114 1.00 49.59 166 GLU A CA 1
ATOM 1337 C C . GLU A 1 166 ? 22.809 21.527 -22.575 1.00 49.59 166 GLU A C 1
ATOM 1339 O O . GLU A 1 166 ? 21.783 22.087 -22.967 1.00 49.59 166 GLU A O 1
ATOM 1344 N N . THR A 1 167 ? 23.952 22.180 -22.381 1.00 44.81 167 THR A N 1
ATOM 1345 C CA . THR A 1 167 ? 24.213 23.515 -22.891 1.00 44.81 167 THR A CA 1
ATOM 1346 C C . THR A 1 167 ? 24.062 23.419 -24.407 1.00 44.81 167 THR A C 1
ATOM 1348 O O . THR A 1 167 ? 24.847 22.712 -25.040 1.00 44.81 167 THR A O 1
ATOM 1351 N N . PRO A 1 168 ? 23.066 24.071 -25.026 1.00 49.06 168 PRO A N 1
ATOM 1352 C CA . PRO A 1 168 ? 22.999 24.122 -26.470 1.00 49.06 168 PRO A CA 1
ATOM 1353 C C . PRO A 1 168 ? 24.071 25.116 -26.916 1.00 49.06 168 PRO A C 1
ATOM 1355 O O . PRO A 1 168 ? 23.884 26.323 -26.780 1.00 49.06 168 PRO A O 1
ATOM 1358 N N . GLY A 1 169 ? 25.196 24.607 -27.416 1.00 52.25 169 GLY A N 1
ATOM 1359 C CA . GLY A 1 169 ? 26.170 25.413 -28.149 1.00 52.25 169 GLY A CA 1
ATOM 1360 C C . GLY A 1 169 ? 27.606 25.290 -27.662 1.00 52.25 169 GLY A C 1
ATOM 1361 O O . GLY A 1 169 ? 28.134 26.229 -27.081 1.00 52.25 169 GLY A O 1
ATOM 1362 N N . GLU A 1 170 ? 28.264 24.182 -27.993 1.00 49.78 170 GLU A N 1
ATOM 1363 C CA . GLU A 1 170 ? 29.725 24.167 -28.154 1.00 49.78 170 GLU A CA 1
ATOM 1364 C C . GLU A 1 170 ? 30.132 23.258 -29.326 1.00 49.78 170 GLU A C 1
ATOM 1366 O O . GLU A 1 170 ? 31.054 22.463 -29.244 1.00 49.78 170 GLU A O 1
ATOM 1371 N N . GLU A 1 171 ? 29.419 23.374 -30.450 1.00 51.03 171 GLU A N 1
ATOM 1372 C CA . GLU A 1 171 ? 29.862 22.853 -31.751 1.00 51.03 171 GLU A CA 1
ATOM 1373 C C . GLU A 1 171 ? 29.613 23.913 -32.835 1.00 51.03 171 GLU A C 1
ATOM 1375 O O . GLU A 1 171 ? 28.730 23.795 -33.678 1.00 51.03 171 GLU A O 1
ATOM 1380 N N . ALA A 1 172 ? 30.369 25.010 -32.786 1.00 48.62 172 ALA A N 1
ATOM 1381 C CA . ALA A 1 172 ? 30.490 25.949 -33.903 1.00 48.62 172 ALA A CA 1
ATOM 1382 C C . ALA A 1 172 ? 31.803 26.732 -33.775 1.00 48.62 172 ALA A C 1
ATOM 1384 O O . ALA A 1 172 ? 31.817 27.888 -33.363 1.00 48.62 172 ALA A O 1
ATOM 1385 N N . GLY A 1 173 ? 32.929 26.089 -34.086 1.00 44.34 173 GLY A N 1
ATOM 1386 C CA . GLY A 1 173 ? 34.223 26.773 -34.035 1.00 44.34 173 GLY A CA 1
ATOM 1387 C C . GLY A 1 173 ? 35.446 25.932 -34.378 1.00 44.34 173 GLY A C 1
ATOM 1388 O O . GLY A 1 173 ? 36.519 26.212 -33.864 1.00 44.34 173 GLY A O 1
ATOM 1389 N N . GLN A 1 174 ? 35.317 24.895 -35.209 1.00 45.94 174 GLN A N 1
ATOM 1390 C CA . GLN A 1 174 ? 36.470 24.104 -35.660 1.00 45.94 174 GLN A CA 1
ATOM 1391 C C . GLN A 1 174 ? 36.334 23.690 -37.132 1.00 45.94 174 GLN A C 1
ATOM 1393 O O . GLN A 1 174 ? 36.531 22.546 -37.503 1.00 45.94 174 GLN A O 1
ATOM 1398 N N . HIS A 1 175 ? 35.981 24.642 -37.997 1.00 47.28 175 HIS A N 1
ATOM 1399 C CA . HIS A 1 175 ? 36.128 24.502 -39.448 1.00 47.28 175 HIS A CA 1
ATOM 1400 C C . HIS A 1 175 ? 36.207 25.894 -40.086 1.00 47.28 175 HIS A C 1
ATOM 1402 O O . HIS A 1 175 ? 35.197 26.394 -40.559 1.00 47.28 175 HIS A O 1
ATOM 1408 N N . SER A 1 176 ? 37.379 26.545 -40.056 1.00 49.91 176 SER A N 1
ATOM 1409 C CA . SER A 1 176 ? 37.807 27.545 -41.061 1.00 49.91 176 SER A CA 1
ATOM 1410 C C . SER A 1 176 ? 39.125 28.223 -40.650 1.00 49.91 176 SER A C 1
ATOM 1412 O O . SER A 1 176 ? 39.091 29.349 -40.179 1.00 49.91 176 SER A O 1
ATOM 1414 N N . GLU A 1 177 ? 40.276 27.569 -40.840 1.00 46.16 177 GLU A N 1
ATOM 1415 C CA . GLU A 1 177 ? 41.540 28.246 -41.215 1.00 46.16 177 GLU A CA 1
ATOM 1416 C C . GLU A 1 177 ? 42.630 27.208 -41.532 1.00 46.16 177 GLU A C 1
ATOM 1418 O O . GLU A 1 177 ? 43.543 26.940 -40.760 1.00 46.16 177 GLU A O 1
ATOM 1423 N N . ALA A 1 178 ? 42.508 26.551 -42.684 1.00 45.81 178 ALA A N 1
ATOM 1424 C CA . ALA A 1 178 ? 43.597 25.765 -43.264 1.00 45.81 178 ALA A CA 1
ATOM 1425 C C . ALA A 1 178 ? 43.532 25.864 -44.792 1.00 45.81 178 ALA A C 1
ATOM 1427 O O . ALA A 1 178 ? 43.344 24.877 -45.496 1.00 45.81 178 ALA A O 1
ATOM 1428 N N . ALA A 1 179 ? 43.629 27.089 -45.308 1.00 47.16 179 ALA A N 1
ATOM 1429 C CA . ALA A 1 179 ? 43.848 27.338 -46.725 1.00 47.16 179 ALA A CA 1
ATOM 1430 C C . ALA A 1 179 ? 44.574 28.677 -46.906 1.00 47.16 179 ALA A C 1
ATOM 1432 O O . ALA A 1 179 ? 43.988 29.732 -46.694 1.00 47.16 179 ALA A O 1
ATOM 1433 N N . GLY A 1 180 ? 45.837 28.620 -47.339 1.00 39.66 180 GLY A N 1
ATOM 1434 C CA . GLY A 1 180 ? 46.484 29.746 -48.017 1.00 39.66 180 GLY A CA 1
ATOM 1435 C C . GLY A 1 180 ? 47.766 30.284 -47.386 1.00 39.66 180 GLY A C 1
ATOM 1436 O O . GLY A 1 180 ? 47.771 31.384 -46.852 1.00 39.66 180 GLY A O 1
ATOM 1437 N N . ALA A 1 181 ? 48.883 29.577 -47.565 1.00 48.31 181 ALA A N 1
ATOM 1438 C CA . ALA A 1 181 ? 50.186 30.223 -47.753 1.00 48.31 181 ALA A CA 1
ATOM 1439 C C . ALA A 1 181 ? 51.096 29.310 -48.590 1.00 48.31 181 ALA A C 1
ATOM 1441 O O . ALA A 1 181 ? 51.868 28.494 -48.096 1.00 48.31 181 ALA A O 1
ATOM 1442 N N . GLU A 1 182 ? 50.912 29.439 -49.898 1.00 47.22 182 GLU A N 1
ATOM 1443 C CA . GLU A 1 182 ? 51.750 28.928 -50.976 1.00 47.22 182 GLU A CA 1
ATOM 1444 C C . GLU A 1 182 ? 53.126 29.640 -51.002 1.00 47.22 182 GLU A C 1
ATOM 1446 O O . GLU A 1 182 ? 53.236 30.795 -50.594 1.00 47.22 182 GLU A O 1
ATOM 1451 N N . LYS A 1 183 ? 54.121 28.971 -51.613 1.00 47.41 183 LYS A N 1
ATOM 1452 C CA . LYS A 1 183 ? 55.437 29.445 -52.115 1.00 47.41 183 LYS A CA 1
ATOM 1453 C C . LYS A 1 183 ? 56.633 29.495 -51.150 1.00 47.41 183 LYS A C 1
ATOM 1455 O O . LYS A 1 183 ? 56.851 30.483 -50.461 1.00 47.41 183 LYS A O 1
ATOM 1460 N N . LYS A 1 184 ? 57.586 28.575 -51.375 1.00 48.62 184 LYS A N 1
ATOM 1461 C CA . LYS A 1 184 ? 58.774 28.847 -52.221 1.00 48.62 184 LYS A CA 1
ATOM 1462 C C . LYS A 1 184 ? 59.638 27.597 -52.489 1.00 48.62 184 LYS A C 1
ATOM 1464 O O . LYS A 1 184 ? 60.124 26.974 -51.561 1.00 48.62 184 LYS A O 1
ATOM 1469 N N . GLN A 1 185 ? 59.827 27.335 -53.789 1.00 48.75 185 GLN A N 1
ATOM 1470 C CA . GLN A 1 185 ? 61.079 27.010 -54.508 1.00 48.75 185 GLN A CA 1
ATOM 1471 C C . GLN A 1 185 ? 61.950 25.839 -53.997 1.00 48.75 185 GLN A C 1
ATOM 1473 O O . GLN A 1 185 ? 62.507 25.898 -52.912 1.00 48.75 185 GLN A O 1
ATOM 1478 N N . THR A 1 186 ? 62.070 24.725 -54.740 1.00 55.97 186 THR A N 1
ATOM 1479 C CA . THR A 1 186 ? 63.064 24.494 -55.830 1.00 55.97 186 THR A CA 1
ATOM 1480 C C . THR A 1 186 ? 64.488 24.820 -55.342 1.00 55.97 186 THR A C 1
ATOM 1482 O O . THR A 1 186 ? 64.771 25.971 -55.032 1.00 55.97 186 THR A O 1
ATOM 1485 N N . THR A 1 187 ? 65.468 23.909 -55.289 1.00 55.31 187 THR A N 1
ATOM 1486 C CA . THR A 1 187 ? 66.233 23.403 -56.451 1.00 55.31 187 THR A CA 1
ATOM 1487 C C . THR A 1 187 ? 67.333 22.436 -55.965 1.00 55.31 187 THR A C 1
ATOM 1489 O O . THR A 1 187 ? 67.966 22.767 -54.973 1.00 55.31 187 THR A O 1
ATOM 1492 N N . ALA A 1 188 ? 67.563 21.338 -56.712 1.00 53.84 188 ALA A N 1
ATOM 1493 C CA . ALA A 1 188 ? 68.828 20.611 -57.004 1.00 53.84 188 ALA A CA 1
ATOM 1494 C C . ALA A 1 188 ? 69.796 20.232 -55.850 1.00 53.84 188 ALA A C 1
ATOM 1496 O O . ALA A 1 188 ? 70.027 21.001 -54.935 1.00 53.84 188 ALA A O 1
ATOM 1497 N N . LYS A 1 189 ? 70.511 19.106 -55.856 1.00 51.22 189 LYS A N 1
ATOM 1498 C CA . LYS A 1 189 ? 70.893 18.134 -56.886 1.00 51.22 189 LYS A CA 1
ATOM 1499 C C . LYS A 1 189 ? 71.404 16.886 -56.162 1.00 51.22 189 LYS A C 1
ATOM 1501 O O . LYS A 1 189 ? 71.951 17.070 -55.053 1.00 51.22 189 LYS A O 1
#